Protein AF-A0A4S3JIF4-F1 (afdb_monomer)

Foldseek 3Di:
DAEDDDDDPPDPVVVVVVPPPVCLVPPPPPDQVVSVVVLQVVCVVLVLNLVPPDPDDDDDDDDPPQVWPKDKAALPPDDVVVQALKKKKWKKFQFAPRIDTFFMWIAPDSPPPPDDDPPFQAPRTHTDPDPSVRVVNSVLNVVCCVVVVNRIWMWMWGWDDDVHIIIIITTDRDPDDGDPQDSHPRQVRQQPPPVVRPVVVSVRSSNNSCNVVVVCVVVLVVVQVVLLVCQVCVVVVVVVPCVLVVLLVVLVVDQQAEEYEYEQCFQQSSQVSNVVVVRNYAYAYEHQYPNRCPHVNNVPRYDPDHHHRDRSNVVRPDDPPD

Radius of gyration: 24.4 Å; Cα contacts (8 Å, |Δi|>4): 487; chains: 1; bounding box: 54×44×73 Å

Nearest PDB structures (foldseek):
  3q1k-assembly2_D  TM=5.776E-01  e=1.767E-03  Salmonella enterica subsp. enterica serovar Typhimurium
  1p91-assembly1_A  TM=7.196E-01  e=5.578E-02  Escherichia coli
  2zdh-assembly2_C  TM=5.513E-01  e=2.697E-02  unclassified
  3dtn-assembly1_B  TM=6.040E-01  e=4.117E-01  Methanosarcina mazei
  3dtn-assembly1_A  TM=4.821E-01  e=1.021E+00  Methanosarcina mazei

Structure (mmCIF, N/CA/C/O backbone):
data_AF-A0A4S3JIF4-F1
#
_entry.id   AF-A0A4S3JIF4-F1
#
loop_
_atom_site.group_PDB
_atom_site.id
_atom_site.type_symbol
_atom_site.label_atom_id
_atom_site.label_alt_id
_atom_site.label_comp_id
_atom_site.label_asym_id
_atom_site.label_entity_id
_atom_site.label_seq_id
_atom_site.pdbx_PDB_ins_code
_atom_site.Cartn_x
_atom_site.Cartn_y
_atom_site.Cartn_z
_atom_site.occupancy
_atom_site.B_iso_or_equiv
_atom_site.auth_seq_id
_atom_site.auth_comp_id
_atom_site.auth_asym_id
_atom_site.auth_atom_id
_atom_site.pdbx_PDB_model_num
ATOM 1 N N . MET A 1 1 ? -5.105 5.785 -15.433 1.00 43.59 1 MET A N 1
ATOM 2 C CA . MET A 1 1 ? -3.646 5.603 -15.567 1.00 43.59 1 MET A CA 1
ATOM 3 C C . MET A 1 1 ? -3.400 4.160 -15.974 1.00 43.59 1 MET A C 1
ATOM 5 O O . MET A 1 1 ? -3.910 3.284 -15.290 1.00 43.59 1 MET A O 1
ATOM 9 N N . LYS A 1 2 ? -2.733 3.909 -17.106 1.00 60.94 2 LYS A N 1
ATOM 10 C CA . LYS A 1 2 ? -2.352 2.551 -17.538 1.00 60.94 2 LYS A CA 1
ATOM 11 C C . LYS A 1 2 ? -0.939 2.278 -17.005 1.00 60.94 2 LYS A C 1
ATOM 13 O O . LYS A 1 2 ? -0.054 3.090 -17.258 1.00 60.94 2 LYS A O 1
ATOM 18 N N . ILE A 1 3 ? -0.748 1.207 -16.233 1.00 49.94 3 ILE A N 1
ATOM 19 C CA . ILE A 1 3 ? 0.555 0.840 -15.655 1.00 49.94 3 ILE A CA 1
ATOM 20 C C . ILE A 1 3 ? 1.159 -0.260 -16.523 1.00 49.94 3 ILE A C 1
ATOM 22 O O . ILE A 1 3 ? 0.540 -1.309 -16.698 1.00 49.94 3 ILE A O 1
ATOM 26 N N . CYS A 1 4 ? 2.353 -0.022 -17.058 1.00 46.62 4 CYS A N 1
ATOM 27 C CA . CYS A 1 4 ? 3.151 -1.054 -17.703 1.00 46.62 4 CYS A CA 1
ATOM 28 C C . CYS A 1 4 ? 4.268 -1.464 -16.741 1.00 46.62 4 CYS A C 1
ATOM 30 O O . CYS A 1 4 ? 5.083 -0.633 -16.343 1.00 46.62 4 CYS A O 1
ATOM 32 N N . LEU A 1 5 ? 4.285 -2.739 -16.353 1.00 45.41 5 LEU A N 1
ATOM 33 C CA . LEU A 1 5 ? 5.339 -3.323 -15.533 1.00 45.41 5 LEU A CA 1
ATOM 34 C C . LEU A 1 5 ? 6.041 -4.402 -16.354 1.00 45.41 5 LEU A C 1
ATOM 36 O O . LEU A 1 5 ? 5.464 -5.456 -16.624 1.00 45.41 5 LEU A O 1
ATOM 40 N N . LEU A 1 6 ? 7.292 -4.148 -16.732 1.00 45.56 6 LEU A N 1
ATOM 41 C CA . LEU A 1 6 ? 8.146 -5.146 -17.365 1.00 45.56 6 LEU A CA 1
ATOM 42 C C . LEU A 1 6 ? 9.245 -5.546 -16.374 1.00 45.56 6 LEU A C 1
ATOM 44 O O . LEU A 1 6 ? 10.317 -4.948 -16.334 1.00 45.56 6 LEU A O 1
ATOM 48 N N . VAL A 1 7 ? 8.982 -6.554 -15.537 1.00 32.38 7 VAL A N 1
ATOM 49 C CA . VAL A 1 7 ? 10.022 -7.102 -14.654 1.00 32.38 7 VAL A CA 1
ATOM 50 C C . VAL A 1 7 ? 10.923 -8.016 -15.475 1.00 32.38 7 VAL A C 1
ATOM 52 O O . VAL A 1 7 ? 10.524 -9.108 -15.879 1.00 32.38 7 VAL A O 1
ATOM 55 N N . LEU A 1 8 ? 12.166 -7.592 -15.691 1.00 33.19 8 LEU A N 1
ATOM 56 C CA . LEU A 1 8 ? 13.210 -8.499 -16.143 1.00 33.19 8 LEU A CA 1
ATOM 57 C C . LEU A 1 8 ? 13.554 -9.449 -14.998 1.00 33.19 8 LEU A C 1
ATOM 59 O O . LEU A 1 8 ? 14.264 -9.077 -14.067 1.00 33.19 8 LEU A O 1
ATOM 63 N N . ARG A 1 9 ? 13.114 -10.708 -15.095 1.00 27.19 9 ARG A N 1
ATOM 64 C CA . ARG A 1 9 ? 13.891 -11.816 -14.526 1.00 27.19 9 ARG A CA 1
ATOM 65 C C . ARG A 1 9 ? 15.163 -11.953 -15.364 1.00 27.19 9 ARG A C 1
ATOM 67 O O . ARG A 1 9 ? 15.236 -12.780 -16.263 1.00 27.19 9 ARG A O 1
ATOM 74 N N . GLY A 1 10 ? 16.123 -11.063 -15.129 1.00 24.34 10 GLY A N 1
ATOM 75 C CA . GLY A 1 10 ? 17.518 -11.340 -15.440 1.00 24.34 10 GLY A CA 1
ATOM 76 C C . GLY A 1 10 ? 18.042 -12.267 -14.354 1.00 24.34 10 GLY A C 1
ATOM 77 O O . GLY A 1 10 ? 17.791 -12.010 -13.178 1.00 24.34 10 GLY A O 1
ATOM 78 N N . ASP A 1 11 ? 18.695 -13.352 -14.754 1.00 28.61 11 ASP A N 1
ATOM 79 C CA . ASP A 1 11 ? 19.278 -14.364 -13.879 1.00 28.61 11 ASP A CA 1
ATOM 80 C C . ASP A 1 11 ? 20.157 -13.730 -12.787 1.00 28.61 11 ASP A C 1
ATOM 82 O O . ASP A 1 11 ? 21.338 -13.447 -12.979 1.00 28.61 11 ASP A O 1
ATOM 86 N N . VAL A 1 12 ? 19.564 -13.502 -11.615 1.00 29.61 12 VAL A N 1
ATOM 87 C CA . VAL A 1 12 ? 20.274 -13.365 -10.345 1.00 29.61 12 VAL A CA 1
ATOM 88 C C . VAL A 1 12 ? 20.170 -14.733 -9.681 1.00 29.61 12 VAL A C 1
ATOM 90 O O . VAL A 1 12 ? 19.350 -14.961 -8.794 1.00 29.61 12 VAL A O 1
ATOM 93 N N . GLU A 1 13 ? 20.998 -15.670 -10.146 1.00 26.91 13 GLU A N 1
ATOM 94 C CA . GLU A 1 13 ? 21.197 -16.987 -9.518 1.00 26.91 13 GLU A CA 1
ATOM 95 C C . GLU A 1 13 ? 21.794 -16.896 -8.094 1.00 26.91 13 GLU A C 1
ATOM 97 O O . GLU A 1 13 ? 22.004 -17.913 -7.448 1.00 26.91 13 GLU A O 1
ATOM 102 N N . GLU A 1 14 ? 21.999 -15.695 -7.541 1.00 27.72 14 GLU A N 1
ATOM 103 C CA . GLU A 1 14 ? 22.392 -15.485 -6.137 1.00 27.72 14 GLU A CA 1
ATOM 104 C C . GLU A 1 14 ? 21.239 -15.047 -5.213 1.00 27.72 14 GLU A C 1
ATOM 106 O O . GLU A 1 14 ? 21.456 -14.789 -4.032 1.00 27.72 14 GLU A O 1
ATOM 111 N N . ALA A 1 15 ? 19.993 -15.014 -5.702 1.00 27.75 15 ALA A N 1
ATOM 112 C CA . ALA A 1 15 ? 18.802 -14.822 -4.861 1.00 27.75 15 ALA A CA 1
ATOM 113 C C . ALA A 1 15 ? 18.029 -16.132 -4.592 1.00 27.75 15 ALA A C 1
ATOM 115 O O . ALA A 1 15 ? 16.983 -16.119 -3.940 1.00 27.75 15 ALA A O 1
ATOM 116 N N . SER A 1 16 ? 18.534 -17.278 -5.067 1.00 28.34 16 SER A N 1
ATOM 117 C CA . SER A 1 16 ? 17.883 -18.587 -4.914 1.00 28.34 16 SER A CA 1
ATOM 118 C C . SER A 1 16 ? 18.111 -19.269 -3.561 1.00 28.34 16 SER A C 1
ATOM 120 O O . SER A 1 16 ? 17.503 -20.307 -3.313 1.00 28.34 16 SER A O 1
ATOM 122 N N . ASP A 1 17 ? 18.888 -18.680 -2.647 1.00 28.89 17 ASP A N 1
ATOM 123 C CA . ASP A 1 17 ? 18.935 -19.149 -1.250 1.00 28.89 17 ASP A CA 1
ATOM 124 C C . ASP A 1 17 ? 17.666 -18.770 -0.456 1.00 28.89 17 ASP A C 1
ATOM 126 O O . ASP A 1 17 ? 17.420 -19.280 0.637 1.00 28.89 17 ASP A O 1
ATOM 130 N N . ALA A 1 18 ? 16.778 -17.951 -1.037 1.00 33.78 18 ALA A N 1
ATOM 131 C CA . ALA A 1 18 ? 15.459 -17.640 -0.489 1.00 33.78 18 ALA A CA 1
ATOM 132 C C . ALA A 1 18 ? 14.359 -18.633 -0.928 1.00 33.78 18 ALA A C 1
ATOM 134 O O . ALA A 1 18 ? 13.181 -18.273 -0.994 1.00 33.78 18 ALA A O 1
ATOM 135 N N . GLY A 1 19 ? 14.703 -19.912 -1.137 1.00 28.30 19 GLY A N 1
ATOM 136 C CA . GLY A 1 19 ? 13.757 -21.033 -1.308 1.00 28.30 19 GLY A CA 1
ATOM 137 C C . GLY A 1 19 ? 12.777 -21.257 -0.135 1.00 28.30 19 GLY A C 1
ATOM 138 O O . GLY A 1 19 ? 12.063 -22.255 -0.101 1.00 28.30 19 GLY A O 1
ATOM 139 N N . TYR A 1 20 ? 12.721 -20.328 0.820 1.00 39.31 20 TYR A N 1
ATOM 140 C CA . TYR A 1 20 ? 11.854 -20.328 1.993 1.00 39.31 20 TYR A CA 1
ATOM 141 C C . TYR A 1 20 ? 10.451 -19.748 1.746 1.00 39.31 20 TYR A C 1
ATOM 143 O O . TYR A 1 20 ? 9.536 -20.072 2.493 1.00 39.31 20 TYR A O 1
ATOM 151 N N . TYR A 1 21 ? 10.231 -18.920 0.717 1.00 38.28 21 TYR A N 1
ATOM 152 C CA . TYR A 1 21 ? 8.921 -18.270 0.519 1.00 38.28 21 TYR A CA 1
ATOM 153 C C . TYR A 1 21 ? 7.844 -19.206 -0.046 1.00 38.28 21 TYR A C 1
ATOM 155 O O . TYR A 1 21 ? 6.674 -19.105 0.319 1.00 38.28 21 TYR A O 1
ATOM 163 N N . HIS A 1 22 ? 8.235 -20.167 -0.888 1.00 35.88 22 HIS A N 1
ATOM 164 C CA . HIS A 1 22 ? 7.300 -21.166 -1.408 1.00 35.88 22 HIS A CA 1
ATOM 165 C C . HIS A 1 22 ? 6.913 -22.228 -0.364 1.00 35.88 22 HIS A C 1
ATOM 167 O O . HIS A 1 22 ? 5.918 -22.919 -0.557 1.00 35.88 22 HIS A O 1
ATOM 173 N N . SER A 1 23 ? 7.648 -22.365 0.748 1.00 38.22 23 SER A N 1
ATOM 174 C CA . SER A 1 23 ? 7.370 -23.408 1.745 1.00 38.22 23 SER A CA 1
ATOM 175 C C . SER A 1 23 ? 6.285 -23.026 2.757 1.00 38.22 23 SER A C 1
ATOM 177 O O . SER A 1 23 ? 5.633 -23.918 3.290 1.00 38.22 23 SER A O 1
ATOM 179 N N . PHE A 1 24 ? 6.023 -21.733 2.989 1.00 38.88 24 PHE A N 1
ATOM 180 C CA . PHE A 1 24 ? 4.981 -21.302 3.933 1.00 38.88 24 PHE A CA 1
ATOM 181 C C . PHE A 1 24 ? 3.566 -21.320 3.344 1.00 38.88 24 PHE A C 1
ATOM 183 O O . PHE A 1 24 ? 2.598 -21.450 4.088 1.00 38.88 24 PHE A O 1
ATOM 190 N N . THR A 1 25 ? 3.443 -21.230 2.019 1.00 42.06 25 THR A N 1
ATOM 191 C CA . THR A 1 25 ? 2.162 -21.289 1.291 1.00 42.06 25 THR A CA 1
ATOM 192 C C . THR A 1 25 ? 1.876 -22.659 0.673 1.00 42.06 25 THR A C 1
ATOM 194 O O . THR A 1 25 ? 0.717 -22.964 0.418 1.00 42.06 25 THR A O 1
ATOM 197 N N . VAL A 1 26 ? 2.898 -23.507 0.481 1.00 37.53 26 VAL A N 1
ATOM 198 C CA . VAL A 1 26 ? 2.746 -24.914 0.040 1.00 37.53 26 VAL A CA 1
ATOM 199 C C . VAL A 1 26 ? 2.844 -25.898 1.215 1.00 37.53 26 VAL A C 1
ATOM 201 O O . VAL A 1 26 ? 2.756 -27.110 1.033 1.00 37.53 26 VAL A O 1
ATOM 204 N N . ALA A 1 27 ? 2.964 -25.409 2.452 1.00 36.94 27 ALA A N 1
ATOM 205 C CA . ALA A 1 27 ? 2.618 -26.228 3.600 1.00 36.94 27 ALA A CA 1
ATOM 206 C C . ALA A 1 27 ? 1.100 -26.454 3.577 1.00 36.94 27 ALA A C 1
ATOM 208 O O . ALA A 1 27 ? 0.327 -25.703 4.165 1.00 36.94 27 ALA A O 1
ATOM 209 N N . GLU A 1 28 ? 0.688 -27.547 2.936 1.00 41.19 28 GLU A N 1
ATOM 210 C CA . GLU A 1 28 ? -0.558 -28.277 3.186 1.00 41.19 28 GLU A CA 1
ATOM 211 C C . GLU A 1 28 ? -0.623 -28.776 4.652 1.00 41.19 28 GLU A C 1
ATOM 213 O O . GLU A 1 28 ? -1.065 -29.888 4.936 1.00 41.19 28 GLU A O 1
ATOM 218 N N . SER A 1 29 ? -0.132 -28.005 5.627 1.00 43.22 29 SER A N 1
ATOM 219 C CA . SER A 1 29 ? -0.374 -28.295 7.029 1.00 43.22 29 SER A CA 1
ATOM 220 C C . SER A 1 29 ? -1.791 -27.834 7.328 1.00 43.22 29 SER A C 1
ATOM 222 O O . SER A 1 29 ? -2.045 -26.634 7.414 1.00 43.22 29 SER A O 1
ATOM 224 N N . GLY A 1 30 ? -2.708 -28.782 7.503 1.00 51.38 30 GLY A N 1
ATOM 225 C CA . GLY A 1 30 ? -4.074 -28.534 7.977 1.00 51.38 30 GLY A CA 1
ATOM 226 C C . GLY A 1 30 ? -4.160 -28.031 9.428 1.00 51.38 30 GLY A C 1
ATOM 227 O O . GLY A 1 30 ? -5.119 -28.361 10.113 1.00 51.38 30 GLY A O 1
ATOM 228 N N . ASP A 1 31 ? -3.151 -27.299 9.912 1.00 66.50 31 ASP A N 1
ATOM 229 C CA . ASP A 1 31 ? -3.085 -26.703 11.246 1.00 66.50 31 ASP A CA 1
ATOM 230 C C . ASP A 1 31 ? -2.763 -25.202 11.143 1.00 66.50 31 ASP A C 1
ATOM 232 O O . ASP A 1 31 ? -1.612 -24.789 10.961 1.00 66.50 31 ASP A O 1
ATOM 236 N N . ASP A 1 32 ? -3.806 -24.383 11.277 1.00 63.72 32 ASP A N 1
ATOM 237 C CA . ASP A 1 32 ? -3.746 -22.920 11.221 1.00 63.72 32 ASP A CA 1
ATOM 238 C C . ASP A 1 32 ? -2.791 -22.318 12.257 1.00 63.72 32 ASP A C 1
ATOM 240 O O . ASP A 1 32 ? -2.153 -21.293 12.001 1.00 63.72 32 ASP A O 1
ATOM 244 N N . VAL A 1 33 ? -2.633 -22.973 13.411 1.00 65.94 33 VAL A N 1
ATOM 245 C CA . VAL A 1 33 ? -1.757 -22.504 14.492 1.00 65.94 33 VAL A CA 1
ATOM 246 C C . VAL A 1 33 ? -0.301 -22.491 14.034 1.00 65.94 33 VAL A C 1
ATOM 248 O O . VAL A 1 33 ? 0.416 -21.508 14.242 1.00 65.94 33 VAL A O 1
ATOM 251 N N . SER A 1 34 ? 0.133 -23.560 13.364 1.00 67.00 34 SER A N 1
ATOM 252 C CA . SER A 1 34 ? 1.494 -23.689 12.844 1.00 67.00 34 SER A CA 1
ATOM 253 C C . SER A 1 34 ? 1.801 -22.638 11.772 1.00 67.00 34 SER A C 1
ATOM 255 O O . SER A 1 34 ? 2.894 -22.063 11.762 1.00 67.00 34 SER A O 1
ATOM 257 N N . ARG A 1 35 ? 0.825 -22.324 10.912 1.00 70.44 35 ARG A N 1
ATOM 258 C CA . ARG A 1 35 ? 0.973 -21.320 9.852 1.00 70.44 35 ARG A CA 1
ATOM 259 C C . ARG A 1 35 ? 1.045 -19.894 10.396 1.00 70.44 35 ARG A C 1
ATOM 261 O O . ARG A 1 35 ? 1.956 -19.150 10.035 1.00 70.44 35 ARG A O 1
ATOM 268 N N . VAL A 1 36 ? 0.140 -19.522 11.302 1.00 71.06 36 VAL A N 1
ATOM 26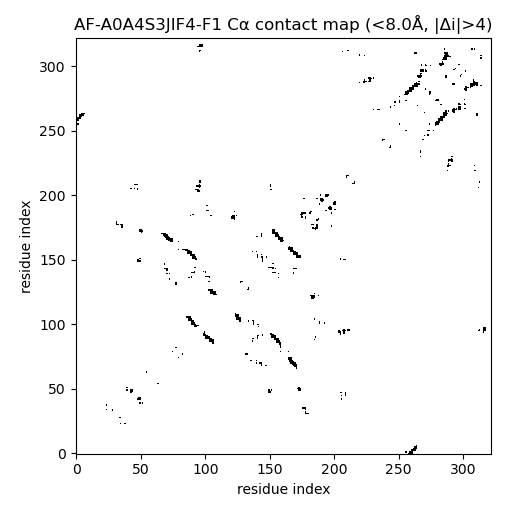9 C CA . VAL A 1 36 ? 0.151 -18.198 11.948 1.00 71.06 36 VAL A CA 1
ATOM 270 C C . VAL A 1 36 ? 1.442 -17.995 12.744 1.00 71.06 36 VAL A C 1
ATOM 272 O O . VAL A 1 36 ? 2.047 -16.923 12.673 1.00 71.06 36 VAL A O 1
ATOM 275 N N . ALA A 1 37 ? 1.928 -19.025 13.445 1.00 71.62 37 ALA A N 1
ATOM 276 C CA . ALA A 1 37 ? 3.198 -18.963 14.167 1.00 71.62 37 ALA A CA 1
ATOM 277 C C . ALA A 1 37 ? 4.398 -18.752 13.227 1.00 71.62 37 ALA A C 1
ATOM 279 O O . ALA A 1 37 ? 5.314 -17.993 13.545 1.00 71.62 37 ALA A O 1
ATOM 280 N N . ALA A 1 38 ? 4.400 -19.399 12.063 1.00 74.88 38 ALA A N 1
ATOM 281 C CA . ALA A 1 38 ? 5.430 -19.222 11.046 1.00 74.88 38 ALA A CA 1
ATOM 282 C C . ALA A 1 38 ? 5.460 -17.796 10.470 1.00 74.88 38 ALA A C 1
ATOM 284 O O . ALA A 1 38 ? 6.516 -17.161 10.463 1.00 74.88 38 ALA A O 1
ATOM 285 N N . ILE A 1 39 ? 4.300 -17.282 10.049 1.00 74.88 39 ILE A N 1
ATOM 286 C CA . ILE A 1 39 ? 4.142 -15.907 9.548 1.00 74.88 39 ILE A CA 1
ATOM 287 C C . ILE A 1 39 ? 4.567 -14.899 10.621 1.00 74.88 39 ILE A C 1
ATOM 289 O O . ILE A 1 39 ? 5.316 -13.966 10.332 1.00 74.88 39 ILE A O 1
ATOM 293 N N . THR A 1 40 ? 4.157 -15.132 11.873 1.00 74.31 40 THR A N 1
ATOM 294 C CA . THR A 1 40 ? 4.556 -14.309 13.022 1.00 74.31 40 THR A CA 1
ATOM 295 C C . THR A 1 40 ? 6.071 -14.223 13.144 1.00 74.31 40 THR A C 1
ATOM 297 O O . THR A 1 40 ? 6.620 -13.125 13.115 1.00 74.31 40 THR A O 1
ATOM 300 N N . ARG A 1 41 ? 6.759 -15.368 13.223 1.00 76.56 41 ARG A N 1
ATOM 301 C CA . ARG A 1 41 ? 8.222 -15.405 13.376 1.00 76.56 41 ARG A CA 1
ATOM 302 C C . ARG A 1 41 ? 8.945 -14.705 12.232 1.00 76.56 41 ARG A C 1
ATOM 304 O O . ARG A 1 41 ? 9.973 -14.073 12.456 1.00 76.56 41 ARG A O 1
ATOM 311 N N . TYR A 1 42 ? 8.431 -14.831 11.009 1.00 81.31 42 TYR A N 1
ATOM 312 C CA . TYR A 1 42 ? 9.015 -14.157 9.855 1.00 81.31 42 TYR A CA 1
ATOM 313 C C . TYR A 1 42 ? 8.924 -12.633 9.985 1.00 81.31 42 TYR A C 1
ATOM 315 O O . TYR A 1 42 ? 9.917 -11.938 9.779 1.00 81.31 42 TYR A O 1
ATOM 323 N N . LEU A 1 43 ? 7.754 -12.115 10.360 1.00 78.31 43 LEU A N 1
ATOM 324 C CA . LEU A 1 43 ? 7.550 -10.679 10.536 1.00 78.31 43 LEU A CA 1
ATOM 325 C C . LEU A 1 43 ? 8.370 -10.140 11.716 1.00 78.31 43 LEU A C 1
ATOM 327 O O . LEU A 1 43 ? 9.043 -9.120 11.568 1.00 78.31 43 LEU A O 1
ATOM 331 N N . GLU A 1 44 ? 8.436 -10.871 12.832 1.00 78.19 44 GLU A N 1
ATOM 332 C CA . GLU A 1 44 ? 9.299 -10.523 13.968 1.00 78.19 44 GLU A CA 1
ATOM 333 C C . GLU A 1 44 ? 10.778 -10.433 13.563 1.00 78.19 44 GLU A C 1
ATOM 335 O O . GLU A 1 44 ? 11.462 -9.485 13.943 1.00 78.19 44 GLU A O 1
ATOM 340 N N . ALA A 1 45 ? 11.265 -11.358 12.728 1.00 78.56 45 ALA A N 1
ATOM 341 C CA . ALA A 1 45 ? 12.630 -11.321 12.196 1.00 78.56 45 ALA A CA 1
ATOM 342 C C . ALA A 1 45 ? 12.900 -10.124 11.261 1.00 78.56 45 ALA A C 1
ATOM 344 O O . ALA A 1 45 ? 14.056 -9.826 10.962 1.00 78.56 45 ALA A O 1
ATOM 345 N N . LYS A 1 46 ? 11.853 -9.437 10.792 1.00 74.06 46 LYS A N 1
ATOM 346 C CA . LYS A 1 46 ? 11.927 -8.189 10.016 1.00 74.06 46 LYS A CA 1
ATOM 347 C C . LYS A 1 46 ? 11.709 -6.944 10.880 1.00 74.06 46 LYS A C 1
ATOM 349 O O . LYS A 1 46 ? 11.454 -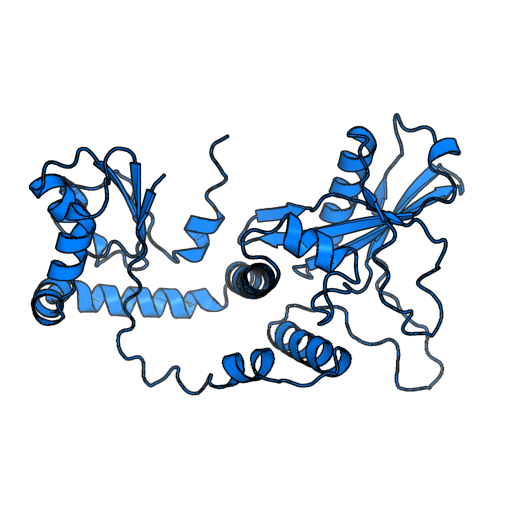5.868 10.345 1.00 74.06 46 LYS A O 1
ATOM 354 N N . ASP A 1 47 ? 11.758 -7.076 12.206 1.00 73.38 47 ASP A N 1
ATOM 355 C CA . ASP A 1 47 ? 11.384 -6.030 13.164 1.00 73.38 47 ASP A CA 1
ATOM 356 C C . ASP A 1 47 ? 9.944 -5.510 12.961 1.00 73.38 47 ASP A C 1
ATOM 358 O O . ASP A 1 47 ? 9.590 -4.415 13.417 1.00 73.38 47 ASP A O 1
ATOM 362 N N . ILE A 1 48 ? 9.100 -6.278 12.267 1.00 72.56 48 ILE A N 1
ATOM 363 C CA . ILE A 1 48 ? 7.652 -6.085 12.218 1.00 72.56 48 ILE A CA 1
ATOM 364 C C . ILE A 1 48 ? 7.121 -6.916 13.361 1.00 72.56 48 ILE A C 1
ATOM 366 O O . ILE A 1 48 ? 6.793 -8.092 13.219 1.00 72.56 48 ILE A O 1
ATOM 370 N N . ILE A 1 49 ? 7.114 -6.306 14.537 1.00 64.19 49 ILE A N 1
ATOM 371 C CA . ILE A 1 49 ? 6.647 -6.980 15.735 1.00 64.19 49 ILE A CA 1
ATOM 372 C C . ILE A 1 49 ? 5.130 -7.119 15.601 1.00 64.19 49 ILE A C 1
ATOM 374 O O . ILE A 1 49 ? 4.375 -6.263 16.061 1.00 64.19 49 ILE A O 1
ATOM 378 N N . LEU A 1 50 ? 4.691 -8.203 14.957 1.00 59.09 50 LEU A N 1
ATOM 379 C CA . LEU A 1 50 ? 3.401 -8.808 15.230 1.00 59.09 50 LEU A CA 1
ATOM 380 C C . LEU A 1 50 ? 3.430 -9.133 16.713 1.00 59.09 50 LEU A C 1
ATOM 382 O O . LEU A 1 50 ? 4.260 -9.915 17.163 1.00 59.09 50 LEU A O 1
ATOM 386 N N . LEU A 1 51 ? 2.570 -8.508 17.504 1.00 49.44 51 LEU A N 1
ATOM 387 C CA . LEU A 1 51 ? 2.468 -8.826 18.923 1.00 49.44 51 LEU A CA 1
ATOM 388 C C . LEU A 1 51 ? 1.794 -10.196 19.100 1.00 49.44 51 LEU A C 1
ATOM 390 O O . LEU A 1 51 ? 0.659 -10.274 19.551 1.00 49.44 51 LEU A O 1
ATOM 394 N N . ASN A 1 52 ? 2.509 -11.264 18.746 1.00 38.78 52 ASN A N 1
ATOM 395 C CA . ASN A 1 52 ? 2.255 -12.659 19.096 1.00 38.78 52 ASN A CA 1
ATOM 396 C C . ASN A 1 52 ? 3.425 -13.203 19.944 1.00 38.78 52 ASN A C 1
ATOM 398 O O . ASN A 1 52 ? 3.731 -14.394 19.930 1.00 38.78 52 ASN A O 1
ATOM 402 N N . SER A 1 53 ? 4.027 -12.344 20.777 1.00 36.78 53 SER A N 1
ATOM 403 C CA . SER A 1 53 ? 4.483 -12.822 22.079 1.00 36.78 53 SER A CA 1
ATOM 404 C C . SER A 1 53 ? 3.238 -13.333 22.781 1.00 36.78 53 SER A C 1
ATOM 406 O O . SER A 1 53 ? 2.403 -12.564 23.263 1.00 36.78 53 SER A O 1
ATOM 408 N N . SER A 1 54 ? 3.073 -14.642 22.787 1.00 34.81 54 SER A N 1
ATOM 409 C CA . SER A 1 54 ? 2.156 -15.257 23.703 1.00 34.81 54 SER A CA 1
ATOM 410 C C . SER A 1 54 ? 2.580 -14.845 25.123 1.00 34.81 54 SER A C 1
ATOM 412 O O . SER A 1 54 ? 3.552 -15.341 25.696 1.00 34.81 54 SER A O 1
ATOM 414 N N . CYS A 1 55 ? 1.748 -14.022 25.773 1.00 32.22 55 CYS A N 1
ATOM 415 C CA . CYS A 1 55 ? 1.209 -14.506 27.041 1.00 32.22 55 CYS A CA 1
ATOM 416 C C . CYS A 1 55 ? 0.944 -16.008 26.831 1.00 32.22 55 CYS A C 1
ATOM 418 O O . CYS A 1 55 ? 0.191 -16.333 25.922 1.00 32.22 55 CYS A O 1
ATOM 420 N N . PHE A 1 56 ? 1.620 -16.878 27.594 1.00 30.80 56 PHE A N 1
ATOM 421 C CA . PHE A 1 56 ? 1.762 -18.346 27.447 1.00 30.80 56 PHE A CA 1
ATOM 422 C C . PHE A 1 56 ? 3.016 -18.773 26.650 1.00 30.80 56 PHE A C 1
ATOM 424 O O . PHE A 1 56 ? 3.007 -18.829 25.436 1.00 30.80 56 PHE A O 1
ATOM 431 N N . THR A 1 57 ? 4.150 -19.154 27.237 1.00 29.98 57 THR A N 1
ATOM 432 C CA . THR A 1 57 ? 4.338 -19.963 28.444 1.00 29.98 57 THR A CA 1
ATOM 433 C C . THR A 1 57 ? 5.752 -19.771 29.001 1.00 29.98 57 THR A C 1
ATOM 435 O O . THR A 1 57 ? 6.718 -20.209 28.390 1.00 29.98 57 THR A O 1
ATOM 438 N N . HIS A 1 58 ? 5.869 -19.215 30.204 1.00 26.05 58 HIS A N 1
ATOM 439 C CA . HIS A 1 58 ? 6.553 -19.891 31.307 1.00 26.05 58 HIS A CA 1
ATOM 440 C C . HIS A 1 58 ? 6.047 -19.295 32.620 1.00 26.05 58 HIS A C 1
ATOM 442 O O . HIS A 1 58 ? 6.175 -18.108 32.900 1.00 26.05 58 HIS A O 1
ATOM 448 N N . THR A 1 59 ? 5.399 -20.149 33.402 1.00 35.47 59 THR A N 1
ATOM 449 C CA . THR A 1 59 ? 5.024 -19.904 34.790 1.00 35.47 59 THR A CA 1
ATOM 450 C C . THR A 1 59 ? 6.247 -19.514 35.608 1.00 35.47 59 THR A C 1
ATOM 452 O O . THR A 1 59 ? 7.094 -20.366 35.851 1.00 35.47 59 THR A O 1
ATOM 455 N N . THR A 1 60 ? 6.273 -18.275 36.081 1.00 30.30 60 THR A N 1
ATOM 456 C CA . THR A 1 60 ? 6.611 -17.906 37.462 1.00 30.30 60 THR A CA 1
ATOM 457 C C . THR A 1 60 ? 6.137 -16.475 37.661 1.00 30.30 60 THR A C 1
ATOM 459 O O . THR A 1 60 ? 6.604 -15.588 36.957 1.00 30.30 60 THR A O 1
ATOM 462 N N . ASP A 1 61 ? 5.177 -16.292 38.567 1.00 32.88 61 ASP A N 1
ATOM 463 C CA . ASP A 1 61 ? 4.779 -15.043 39.227 1.00 32.88 61 ASP A CA 1
ATOM 464 C C . ASP A 1 61 ? 5.525 -13.768 38.787 1.00 32.88 61 ASP A C 1
ATOM 466 O O . ASP A 1 61 ? 6.456 -13.307 39.443 1.00 32.88 61 ASP A O 1
ATOM 470 N N . ALA A 1 62 ? 5.090 -13.160 37.686 1.00 29.59 62 ALA A N 1
ATOM 471 C CA . ALA A 1 62 ? 5.449 -11.795 37.328 1.00 29.59 62 ALA A CA 1
ATOM 472 C C . ALA A 1 62 ? 4.350 -11.224 36.428 1.00 29.59 62 ALA A C 1
ATOM 474 O O . ALA A 1 62 ? 3.884 -11.880 35.501 1.00 29.59 62 ALA A O 1
ATOM 475 N N . ARG A 1 63 ? 3.888 -10.023 36.775 1.00 32.94 63 ARG A N 1
ATOM 476 C CA . ARG A 1 63 ? 2.787 -9.284 36.147 1.00 32.94 63 ARG A CA 1
ATOM 477 C C . ARG A 1 63 ? 2.849 -9.330 34.615 1.00 32.94 63 ARG A C 1
ATOM 479 O O . ARG A 1 63 ? 3.843 -8.914 34.032 1.00 32.94 63 ARG A O 1
ATOM 486 N N . GLU A 1 64 ? 1.749 -9.757 33.992 1.00 34.31 64 GLU A N 1
ATOM 487 C CA . GLU A 1 64 ? 1.458 -9.530 32.574 1.00 34.31 64 GLU A CA 1
ATOM 488 C C . GLU A 1 64 ? 1.442 -8.019 32.298 1.00 34.31 64 GLU A C 1
ATOM 490 O O . GLU A 1 64 ? 0.437 -7.339 32.510 1.00 34.31 64 GLU A O 1
ATOM 495 N N . GLU A 1 65 ? 2.554 -7.462 31.828 1.00 36.22 65 GLU A N 1
ATOM 496 C CA . GLU A 1 65 ? 2.554 -6.138 31.211 1.00 36.22 65 GLU A CA 1
ATOM 497 C C . GLU A 1 65 ? 2.035 -6.269 29.775 1.00 36.22 65 GLU A C 1
ATOM 499 O O . GLU A 1 65 ? 2.784 -6.237 28.802 1.00 36.22 65 GLU A O 1
ATOM 504 N N . SER A 1 66 ? 0.711 -6.410 29.639 1.00 43.97 66 SER A N 1
ATOM 505 C CA . SER A 1 66 ? 0.013 -6.019 28.412 1.00 43.97 66 SER A CA 1
ATOM 506 C C . SER A 1 66 ? 0.468 -4.596 28.091 1.00 43.97 66 SER A C 1
ATOM 508 O O . SER A 1 66 ? 0.140 -3.677 28.852 1.00 43.97 66 SER A O 1
ATOM 510 N N . ARG A 1 67 ? 1.241 -4.405 27.008 1.00 49.81 67 ARG A N 1
ATOM 511 C CA . ARG A 1 67 ? 1.606 -3.083 26.465 1.00 49.81 67 ARG A CA 1
ATOM 512 C C . ARG A 1 67 ? 0.332 -2.392 25.986 1.00 49.81 67 ARG A C 1
ATOM 514 O O . ARG A 1 67 ? 0.007 -2.340 24.807 1.00 49.81 67 ARG A O 1
ATOM 521 N N . THR A 1 68 ? -0.431 -1.911 26.953 1.00 53.62 68 THR A N 1
ATOM 522 C CA . THR A 1 68 ? -1.723 -1.278 26.765 1.00 53.62 68 THR A CA 1
ATOM 523 C C . THR A 1 68 ? -1.425 0.161 26.395 1.00 53.62 68 THR A C 1
ATOM 525 O O . THR A 1 68 ? -1.260 1.013 27.266 1.00 53.62 68 THR A O 1
ATOM 528 N N . VAL A 1 69 ? -1.294 0.428 25.100 1.00 59.91 69 VAL A N 1
ATOM 529 C CA . VAL A 1 69 ? -1.315 1.803 24.604 1.00 59.91 69 VAL A CA 1
ATOM 530 C C . VAL A 1 69 ? -2.747 2.287 24.774 1.00 59.91 69 VAL A C 1
ATOM 532 O O . VAL A 1 69 ? -3.642 1.758 24.124 1.00 59.91 69 VAL A O 1
ATOM 535 N N . ARG A 1 70 ? -2.961 3.225 25.701 1.00 65.56 70 ARG A N 1
ATOM 536 C CA . ARG A 1 70 ? -4.267 3.836 25.962 1.00 65.56 70 ARG A CA 1
ATOM 537 C C . ARG A 1 70 ? -4.312 5.203 25.307 1.00 65.56 70 ARG A C 1
ATOM 539 O O . ARG A 1 70 ? -3.558 6.092 25.697 1.00 65.56 70 ARG A O 1
ATOM 546 N N . ILE A 1 71 ? -5.215 5.368 24.351 1.00 69.75 71 ILE A N 1
ATOM 547 C CA . ILE A 1 71 ? -5.564 6.674 23.790 1.00 69.75 71 ILE A CA 1
ATOM 548 C C . ILE A 1 71 ? -6.962 7.034 24.281 1.00 69.75 71 ILE A C 1
ATOM 550 O O . ILE A 1 71 ? -7.873 6.208 24.216 1.00 69.75 71 ILE A O 1
ATOM 554 N N . LEU A 1 72 ? -7.095 8.250 24.816 1.00 74.38 72 LEU A N 1
ATOM 555 C CA . LEU A 1 72 ? -8.325 8.776 25.399 1.00 74.38 72 LEU A CA 1
ATOM 556 C C . LEU A 1 72 ? -8.930 9.809 24.449 1.00 74.38 72 LEU A C 1
ATOM 558 O O . LEU A 1 72 ? -8.301 10.829 24.161 1.00 74.38 72 LEU A O 1
ATOM 562 N N . THR A 1 73 ? -10.166 9.584 24.009 1.00 77.38 73 THR A N 1
ATOM 563 C CA . THR A 1 73 ? -10.887 10.529 23.141 1.00 77.38 73 THR A CA 1
ATOM 564 C C . THR A 1 73 ? -12.246 10.881 23.737 1.00 77.38 73 THR A C 1
ATOM 566 O O . THR A 1 73 ? -13.008 10.000 24.137 1.00 77.38 73 THR A O 1
ATOM 569 N N . LYS A 1 74 ? -12.570 12.180 23.801 1.00 77.94 74 LYS A N 1
ATOM 570 C CA . LYS A 1 74 ? -13.880 12.659 24.271 1.00 77.94 74 LYS A CA 1
ATOM 571 C C . LYS A 1 74 ? -14.958 12.361 23.229 1.00 77.94 74 LYS A C 1
ATOM 573 O O . LYS A 1 74 ? -14.771 12.635 22.048 1.00 77.94 74 LYS A O 1
ATOM 578 N N . THR A 1 75 ? -16.114 11.867 23.665 1.00 69.00 75 THR A N 1
ATOM 579 C CA . THR A 1 75 ? -17.232 11.463 22.791 1.00 69.00 75 THR A CA 1
ATOM 580 C C . THR A 1 75 ? -18.123 12.634 22.364 1.00 69.00 75 THR A C 1
ATOM 582 O O . THR A 1 75 ? -19.348 12.523 22.371 1.00 69.00 75 THR A O 1
ATOM 585 N N . HIS A 1 76 ? -17.537 13.791 22.043 1.00 72.38 76 HIS A N 1
ATOM 586 C CA . HIS A 1 76 ? -18.305 14.983 21.672 1.00 72.38 76 HIS A CA 1
ATOM 587 C C . HIS A 1 76 ? -19.263 14.677 20.508 1.00 72.38 76 HIS A C 1
ATOM 589 O O . HIS A 1 76 ? -18.824 14.312 19.423 1.00 72.38 76 HIS A O 1
ATOM 595 N N . GLY A 1 77 ? -20.571 14.832 20.736 1.00 70.25 77 GLY A N 1
ATOM 596 C CA . GLY A 1 77 ? -21.603 14.615 19.715 1.00 70.25 77 GLY A CA 1
ATOM 597 C C . GLY A 1 77 ? -22.139 13.184 19.593 1.00 70.25 77 GLY A C 1
ATOM 598 O O . GLY A 1 77 ? -23.042 12.975 18.791 1.00 70.25 77 GLY A O 1
ATOM 599 N N . LEU A 1 78 ? -21.650 12.226 20.389 1.00 79.56 78 LEU A N 1
ATOM 600 C CA . LEU A 1 78 ? -22.223 10.877 20.480 1.00 79.56 78 LEU A CA 1
ATOM 601 C C . LEU A 1 78 ? -23.017 10.708 21.781 1.00 79.56 78 LEU A C 1
ATOM 603 O O . LEU A 1 78 ? -22.606 11.224 22.820 1.00 79.56 78 LEU A O 1
ATOM 607 N N . ASP A 1 79 ? -24.121 9.958 21.735 1.00 82.62 79 ASP A N 1
ATOM 608 C CA . ASP A 1 79 ? -24.921 9.618 22.918 1.00 82.62 79 ASP A CA 1
ATOM 609 C C . ASP A 1 79 ? -24.231 8.507 23.741 1.00 82.62 79 ASP A C 1
ATOM 611 O O . ASP A 1 79 ? -24.168 7.359 23.285 1.00 82.62 79 ASP A O 1
ATOM 615 N N . PRO A 1 80 ? -23.721 8.799 24.955 1.00 81.06 80 PRO A N 1
ATOM 616 C CA . PRO A 1 80 ? -23.023 7.811 25.772 1.00 81.06 80 PRO A CA 1
ATOM 617 C C . PRO A 1 80 ? -23.880 6.601 26.151 1.00 81.06 80 PRO A C 1
ATOM 619 O O . PRO A 1 80 ? -23.341 5.503 26.297 1.00 81.06 80 PRO A O 1
ATOM 622 N N . GLU A 1 81 ? -25.200 6.764 26.290 1.00 82.50 81 GLU A N 1
ATOM 623 C CA . GLU A 1 81 ? -26.091 5.660 26.665 1.00 82.50 81 GLU A CA 1
ATOM 624 C C . GLU A 1 81 ? -26.223 4.639 25.528 1.00 82.50 81 GLU A C 1
ATOM 626 O O . GLU A 1 81 ? -26.265 3.435 25.779 1.00 82.50 81 GLU A O 1
ATOM 631 N N . LEU A 1 82 ? -26.174 5.089 24.269 1.00 82.31 82 LEU A N 1
ATOM 632 C CA . LEU A 1 82 ? -26.175 4.207 23.095 1.00 82.31 82 LEU A CA 1
ATOM 633 C C . LEU A 1 82 ? -24.840 3.486 22.874 1.00 82.31 82 LEU A C 1
ATOM 635 O O . LEU A 1 82 ? -24.792 2.495 22.139 1.00 82.31 82 LEU A O 1
ATOM 639 N N . LEU A 1 83 ? -23.760 3.980 23.476 1.00 83.88 83 LEU A N 1
ATOM 640 C CA . LEU A 1 83 ? -22.405 3.438 23.355 1.00 83.88 83 LEU A CA 1
ATOM 641 C C . LEU A 1 83 ? -22.030 2.503 24.512 1.00 83.88 83 LEU A C 1
ATOM 643 O O . LEU A 1 83 ? -21.085 1.719 24.408 1.00 83.88 83 LEU A O 1
ATOM 647 N N . LYS A 1 84 ? -22.753 2.584 25.629 1.00 84.62 84 LYS A N 1
ATOM 648 C CA . LYS A 1 84 ? -22.442 1.858 26.857 1.00 84.62 84 LYS A CA 1
ATOM 649 C C . LYS A 1 84 ? -22.488 0.344 26.649 1.00 84.62 84 LYS A C 1
ATOM 651 O O . LYS A 1 84 ? -23.439 -0.201 26.098 1.00 84.62 84 LYS A O 1
ATOM 656 N N . GLY A 1 85 ? -21.446 -0.342 27.119 1.00 83.50 85 GLY A N 1
ATOM 657 C CA . GLY A 1 85 ? -21.333 -1.803 27.036 1.00 83.50 85 GLY A CA 1
ATOM 658 C C . GLY A 1 85 ? -20.982 -2.347 25.649 1.00 83.50 85 GLY A C 1
ATOM 659 O O . GLY A 1 85 ? -20.843 -3.558 25.506 1.00 83.50 85 GLY A O 1
ATOM 660 N N . LYS A 1 86 ? -20.808 -1.483 24.642 1.00 89.06 86 LYS A N 1
ATOM 661 C CA . LYS A 1 86 ? -20.352 -1.884 23.311 1.00 89.06 86 LYS A CA 1
ATOM 662 C C . LYS A 1 86 ? -18.827 -1.890 23.235 1.00 89.06 86 LYS A C 1
ATOM 664 O O . LYS A 1 86 ? -18.145 -1.112 23.908 1.00 89.06 86 LYS A O 1
ATOM 669 N N . GLN A 1 87 ? -18.314 -2.778 22.392 1.00 90.31 87 GLN A N 1
ATOM 670 C CA . GLN A 1 87 ? -16.909 -2.852 22.018 1.00 90.31 87 GLN A CA 1
ATOM 671 C C . GLN A 1 87 ? -16.805 -2.808 20.501 1.00 90.31 87 GLN A C 1
ATOM 673 O O . GLN A 1 87 ? -17.633 -3.390 19.795 1.00 90.31 87 GLN A O 1
ATOM 678 N N . TRP A 1 88 ? -15.786 -2.112 20.021 1.00 93.38 88 TRP A N 1
ATOM 679 C CA . TRP A 1 88 ? -15.483 -1.994 18.606 1.00 93.38 88 TRP A CA 1
ATOM 680 C C . TRP A 1 88 ? -14.075 -2.476 18.334 1.00 93.38 88 TRP A C 1
ATOM 682 O O . TRP A 1 88 ? -13.213 -2.375 19.200 1.00 93.38 88 TRP A O 1
ATOM 692 N N . VAL A 1 89 ? -13.846 -2.950 17.122 1.00 92.88 89 VAL A N 1
ATOM 693 C CA . VAL A 1 89 ? -12.537 -3.324 16.609 1.00 92.88 89 VAL A CA 1
ATOM 694 C C . VAL A 1 89 ? -12.250 -2.513 15.350 1.00 92.88 89 VAL A C 1
ATOM 696 O O . VAL A 1 89 ? -13.148 -2.236 14.553 1.00 92.88 89 VAL A O 1
ATOM 699 N N . CYS A 1 90 ? -11.003 -2.083 15.201 1.00 94.69 90 CYS A N 1
ATOM 700 C CA . CYS A 1 90 ? -10.521 -1.402 14.012 1.00 94.69 90 CYS A CA 1
ATOM 701 C C . CYS A 1 90 ? -9.083 -1.830 13.722 1.00 94.69 90 CYS A C 1
ATOM 703 O O . CYS A 1 90 ? -8.259 -1.950 14.634 1.00 94.69 90 CYS A O 1
ATOM 705 N N . LEU A 1 91 ? -8.803 -2.074 12.446 1.00 93.44 91 LEU A N 1
ATOM 706 C CA . LEU A 1 91 ? -7.483 -2.421 11.944 1.00 93.44 91 LEU A CA 1
ATOM 707 C C . LEU A 1 91 ? -6.815 -1.172 11.353 1.00 93.44 91 LEU A C 1
ATOM 709 O O . LEU A 1 91 ? -7.468 -0.379 10.670 1.00 93.44 91 LEU A O 1
ATOM 713 N N . ALA A 1 92 ? -5.516 -0.999 11.585 1.00 92.81 92 ALA A N 1
ATOM 714 C CA . ALA A 1 92 ? -4.718 0.033 10.927 1.00 92.81 92 ALA A CA 1
ATOM 715 C C . ALA A 1 92 ? -3.322 -0.492 10.584 1.00 92.81 92 ALA A C 1
ATOM 717 O O . ALA A 1 92 ? -2.756 -1.293 11.328 1.00 92.81 92 ALA A O 1
ATOM 718 N N . MET A 1 93 ? -2.754 -0.025 9.476 1.00 91.88 93 MET A N 1
ATOM 719 C CA . MET A 1 93 ? -1.416 -0.410 9.026 1.00 91.88 93 MET A CA 1
ATOM 720 C C . MET A 1 93 ? -0.658 0.765 8.413 1.00 91.88 93 MET A C 1
ATOM 722 O O . MET A 1 93 ? -1.249 1.725 7.916 1.00 91.88 93 MET A O 1
ATOM 726 N N . GLU A 1 94 ? 0.662 0.664 8.415 1.00 88.38 94 GLU A N 1
ATOM 727 C CA . GLU A 1 94 ? 1.533 1.421 7.527 1.00 88.38 94 GLU A CA 1
ATOM 728 C C . GLU A 1 94 ? 1.442 0.839 6.109 1.00 88.38 94 GLU A C 1
ATOM 730 O O . GLU A 1 94 ? 1.425 -0.377 5.933 1.00 88.38 94 GLU A O 1
ATOM 735 N N . MET A 1 95 ? 1.372 1.716 5.108 1.00 87.25 95 MET A N 1
ATOM 736 C CA . MET A 1 95 ? 1.320 1.368 3.687 1.00 87.25 95 MET A CA 1
ATOM 737 C C . MET A 1 95 ? 2.325 2.251 2.944 1.00 87.25 95 MET A C 1
ATOM 739 O O . MET A 1 95 ? 2.073 3.428 2.687 1.00 87.25 95 MET A O 1
ATOM 743 N N . GLY A 1 96 ? 3.517 1.718 2.695 1.00 82.94 96 GLY A N 1
ATOM 744 C CA . GLY A 1 96 ? 4.665 2.506 2.266 1.00 82.94 96 GLY A CA 1
ATOM 745 C C . GLY A 1 96 ? 4.968 3.613 3.275 1.00 82.94 96 GLY A C 1
ATOM 746 O O . GLY A 1 96 ? 5.208 3.337 4.451 1.00 82.94 96 GLY A O 1
ATOM 747 N N . LEU A 1 97 ? 4.910 4.874 2.838 1.00 81.00 97 LEU A N 1
ATOM 748 C CA . LEU A 1 97 ? 5.068 6.060 3.697 1.00 81.00 97 LEU A CA 1
ATOM 749 C C . LEU A 1 97 ? 3.737 6.608 4.246 1.00 81.00 97 LEU A C 1
ATOM 751 O O . LEU A 1 97 ? 3.745 7.435 5.162 1.00 81.00 97 LEU A O 1
ATOM 755 N N . GLU A 1 98 ? 2.603 6.094 3.775 1.00 87.38 98 GLU A N 1
ATOM 756 C CA . GLU A 1 98 ? 1.266 6.453 4.248 1.00 87.38 98 GLU A CA 1
ATOM 757 C C . GLU A 1 98 ? 0.738 5.450 5.294 1.00 87.38 98 GLU A C 1
ATOM 759 O O . GLU A 1 98 ? 1.441 4.538 5.742 1.00 87.38 98 GLU A O 1
ATOM 764 N N . THR A 1 99 ? -0.508 5.644 5.731 1.00 90.06 99 THR A N 1
ATOM 765 C CA . THR A 1 99 ? -1.215 4.737 6.643 1.00 90.06 99 THR A CA 1
ATOM 766 C C . THR A 1 99 ? -2.604 4.434 6.108 1.00 90.06 99 THR A C 1
ATOM 768 O O . THR A 1 99 ? -3.310 5.352 5.692 1.00 90.06 99 THR A O 1
ATOM 771 N N . MET A 1 100 ? -3.031 3.182 6.221 1.00 92.56 100 MET A N 1
ATOM 772 C CA . MET A 1 100 ? -4.385 2.744 5.901 1.00 92.56 100 MET A CA 1
ATOM 773 C C . MET A 1 100 ? -5.142 2.384 7.183 1.00 92.56 100 MET A C 1
ATOM 775 O O . MET A 1 100 ? -4.586 1.774 8.097 1.00 92.56 100 MET A O 1
ATOM 779 N N . VAL A 1 101 ? -6.422 2.765 7.245 1.00 95.31 101 VAL A N 1
ATOM 780 C CA . VAL A 1 101 ? -7.325 2.439 8.358 1.00 95.31 101 VAL A CA 1
ATOM 781 C C . VAL A 1 101 ? -8.607 1.845 7.814 1.00 95.31 101 VAL A C 1
ATOM 783 O O . VAL A 1 101 ? -9.372 2.508 7.100 1.00 95.31 101 VAL A O 1
ATOM 786 N N . PHE A 1 102 ? -8.848 0.606 8.202 1.00 95.62 102 PHE A N 1
ATOM 787 C CA . PHE A 1 102 ? -9.948 -0.198 7.706 1.00 95.62 102 PHE A CA 1
ATOM 788 C C . PHE A 1 102 ? -11.274 0.166 8.378 1.00 95.62 102 PHE A C 1
ATOM 790 O O . PHE A 1 102 ? -11.308 0.871 9.397 1.00 95.62 102 PHE A O 1
ATOM 797 N N . THR A 1 103 ? -12.392 -0.277 7.804 1.00 95.88 103 THR A N 1
ATOM 798 C CA . THR A 1 103 ? -13.718 0.016 8.363 1.00 95.88 103 THR A CA 1
ATOM 799 C C . THR A 1 103 ? -13.887 -0.615 9.746 1.00 95.88 103 THR A C 1
ATOM 801 O O . THR A 1 103 ? -13.728 -1.826 9.894 1.00 95.88 103 THR A O 1
ATOM 804 N N . PRO A 1 104 ? -14.224 0.167 10.790 1.00 96.12 104 PRO A N 1
ATOM 805 C CA . PRO A 1 104 ? -14.455 -0.377 12.120 1.00 96.12 104 PRO A CA 1
ATOM 806 C C . PRO A 1 104 ? -15.696 -1.271 12.171 1.00 96.12 104 PRO A C 1
ATOM 808 O O . PRO A 1 104 ? -16.704 -1.008 11.506 1.00 96.12 104 PRO A O 1
ATOM 811 N N . ALA A 1 105 ? -15.667 -2.259 13.058 1.00 93.75 105 ALA A N 1
ATOM 812 C CA . ALA A 1 105 ? -16.811 -3.109 13.351 1.00 93.75 105 ALA A CA 1
ATOM 813 C C . ALA A 1 105 ? -17.137 -3.127 14.847 1.00 93.75 105 ALA A C 1
ATOM 815 O O . ALA A 1 105 ? -16.270 -2.939 15.695 1.00 93.75 105 ALA A O 1
ATOM 816 N N . GLN A 1 106 ? -18.405 -3.342 15.183 1.00 92.19 106 GLN A N 1
ATOM 817 C CA . GLN A 1 106 ? -18.873 -3.590 16.540 1.00 92.19 106 GLN A CA 1
ATOM 818 C C . GLN A 1 106 ? -18.896 -5.099 16.805 1.00 92.19 106 GLN A C 1
ATOM 820 O O . GLN A 1 106 ? -19.551 -5.844 16.075 1.00 92.19 106 GLN A O 1
ATOM 825 N N . CYS A 1 107 ? -18.257 -5.541 17.886 1.00 86.75 107 CYS A N 1
ATOM 826 C CA . CYS A 1 107 ? -18.304 -6.933 18.327 1.00 86.75 107 CYS A CA 1
ATOM 827 C C . CYS A 1 107 ? -19.727 -7.278 18.812 1.00 86.75 107 CYS A C 1
ATOM 829 O O . CYS A 1 107 ? -20.303 -6.531 19.611 1.00 86.75 107 CYS A O 1
ATOM 831 N N . THR A 1 108 ? -20.318 -8.380 18.336 1.00 73.44 108 THR A N 1
ATOM 832 C CA . THR A 1 108 ? -21.695 -8.760 18.727 1.00 73.44 108 THR A CA 1
ATOM 833 C C . THR A 1 108 ? -21.750 -9.592 20.001 1.00 73.44 108 THR A C 1
ATOM 835 O O . THR A 1 108 ? -22.704 -9.480 20.771 1.00 73.44 108 THR A O 1
ATOM 838 N N . THR A 1 109 ? -20.719 -10.388 20.271 1.00 57.72 109 THR A N 1
ATOM 839 C CA . THR A 1 109 ? -20.614 -11.165 21.502 1.00 57.72 109 THR A CA 1
ATOM 840 C C . THR A 1 109 ? -19.775 -10.429 22.538 1.00 57.72 109 THR A C 1
ATOM 842 O O . THR A 1 109 ? -18.672 -9.975 22.241 1.00 57.72 109 THR A O 1
ATOM 845 N N . SER A 1 110 ? -20.253 -10.385 23.785 1.00 43.06 110 SER A N 1
ATOM 846 C CA . SER A 1 110 ? -19.538 -9.885 24.971 1.00 43.06 110 SER A CA 1
ATOM 847 C C . SER A 1 110 ? -18.364 -10.784 25.395 1.00 43.06 110 SER A C 1
ATOM 849 O O . SER A 1 110 ? -18.101 -10.945 26.591 1.00 43.06 110 SER A O 1
ATOM 851 N N . VAL A 1 111 ? -17.709 -11.450 24.444 1.00 38.84 111 VAL A N 1
ATOM 852 C CA . VAL A 1 111 ? -16.546 -12.291 24.708 1.00 38.84 111 VAL A CA 1
ATOM 853 C C . VAL A 1 111 ? -15.404 -11.340 25.012 1.00 38.84 111 VAL A C 1
ATOM 855 O O . VAL A 1 111 ? -14.735 -10.815 24.128 1.00 38.84 111 VAL A O 1
ATOM 858 N N . SER A 1 112 ? -15.212 -11.097 26.305 1.00 36.25 112 SER A N 1
ATOM 859 C CA . SER A 1 112 ? -13.962 -10.577 26.821 1.00 36.25 112 SER A CA 1
ATOM 860 C C . SER A 1 112 ? -12.837 -11.451 26.272 1.00 36.25 112 SER A C 1
ATOM 862 O O . SER A 1 112 ? -12.699 -12.604 26.678 1.00 36.25 112 SER A O 1
ATOM 864 N N . LEU A 1 113 ? -12.023 -10.905 25.373 1.00 45.19 113 LEU A N 1
ATOM 865 C CA . LEU A 1 113 ? -10.814 -11.570 24.877 1.00 45.19 113 LEU A CA 1
ATOM 866 C C . LEU A 1 113 ? -9.738 -11.737 25.972 1.00 45.19 113 LEU A C 1
ATOM 868 O O . LEU A 1 113 ? -8.726 -12.394 25.755 1.00 45.19 113 LEU A O 1
ATOM 872 N N . ASP A 1 114 ? -9.994 -11.236 27.186 1.00 37.59 114 ASP A N 1
ATOM 873 C CA . ASP A 1 114 ? -9.279 -11.587 28.414 1.00 37.59 114 ASP A CA 1
ATOM 874 C C . ASP A 1 114 ? -9.918 -12.819 29.081 1.00 37.59 114 ASP A C 1
ATOM 876 O O . ASP A 1 114 ? -10.732 -12.674 29.994 1.00 37.59 114 ASP A O 1
ATOM 880 N N . ARG A 1 115 ? -9.553 -14.038 28.655 1.00 33.81 115 ARG A N 1
ATOM 881 C CA . ARG A 1 115 ? -9.442 -15.226 29.537 1.00 33.81 115 ARG A CA 1
ATOM 882 C C . ARG A 1 115 ? -9.020 -16.479 28.768 1.00 33.81 115 ARG A C 1
ATOM 884 O O . ARG A 1 115 ? -9.854 -17.211 28.262 1.00 33.81 115 ARG A O 1
ATOM 891 N N . LYS A 1 116 ? -7.723 -16.797 28.826 1.00 34.12 116 LYS A N 1
ATOM 892 C CA . LYS A 1 116 ? -7.176 -18.171 28.941 1.00 34.12 116 LYS A CA 1
ATOM 893 C C . LYS A 1 116 ? -7.658 -19.273 27.972 1.00 34.12 116 LYS A C 1
ATOM 895 O O . LYS A 1 116 ? -7.393 -20.443 28.233 1.00 34.12 116 LYS A O 1
ATOM 900 N N . GLY A 1 117 ? -8.270 -18.941 26.845 1.00 35.31 117 GLY A N 1
ATOM 901 C CA . GLY A 1 117 ? -8.610 -19.893 25.797 1.00 35.31 117 GLY A CA 1
ATOM 902 C C . GLY A 1 117 ? -8.366 -19.262 24.438 1.00 35.31 117 GLY A C 1
ATOM 903 O O . GLY A 1 117 ? -8.769 -18.122 24.214 1.00 35.31 117 GLY A O 1
ATOM 904 N N . LEU A 1 118 ? -7.721 -20.002 23.532 1.00 39.34 118 LEU A N 1
ATOM 905 C CA . LEU A 1 118 ? -7.912 -19.792 22.099 1.00 39.34 118 LEU A CA 1
ATOM 906 C C . LEU A 1 118 ? -9.408 -19.992 21.832 1.00 39.34 118 LEU A C 1
ATOM 908 O O . LEU A 1 118 ? -9.864 -21.112 21.625 1.00 39.34 118 LEU A O 1
ATOM 912 N N . HIS A 1 119 ? -10.193 -18.927 21.965 1.00 44.44 119 HIS A N 1
ATOM 913 C CA . HIS A 1 119 ? -11.586 -18.954 21.559 1.00 44.44 119 HIS A CA 1
ATOM 914 C C . HIS A 1 119 ? -11.630 -19.147 20.045 1.00 44.44 119 HIS A C 1
ATOM 916 O O . HIS A 1 119 ? -10.864 -18.498 19.319 1.00 44.44 119 HIS A O 1
ATOM 922 N N . GLU A 1 120 ? -12.523 -20.033 19.598 1.00 47.75 120 GLU A N 1
ATOM 923 C CA . GLU A 1 120 ? -12.835 -20.243 18.186 1.00 47.75 120 GLU A CA 1
ATOM 924 C C . GLU A 1 120 ? -12.966 -18.884 17.492 1.00 47.75 120 GLU A C 1
ATOM 926 O O . GLU A 1 120 ? -13.533 -17.927 18.031 1.00 47.75 120 GLU A O 1
ATOM 931 N N . ALA A 1 121 ? -12.312 -18.760 16.345 1.00 51.31 121 ALA A N 1
ATOM 932 C CA . ALA A 1 121 ? -12.399 -17.569 15.530 1.00 51.31 121 ALA A CA 1
ATOM 933 C C . ALA A 1 121 ? -13.873 -17.369 15.124 1.00 51.31 121 ALA A C 1
ATOM 935 O O . ALA A 1 121 ? -14.508 -18.282 14.603 1.00 51.31 121 ALA A O 1
ATOM 936 N N . SER A 1 122 ? -14.438 -16.212 15.477 1.00 55.12 122 SER A N 1
ATOM 937 C CA . SER A 1 122 ? -15.816 -15.840 15.158 1.00 55.12 122 SER A CA 1
ATOM 938 C C . SER A 1 122 ? -15.812 -14.518 14.394 1.00 55.12 122 SER A C 1
ATOM 940 O O . SER A 1 122 ? -15.235 -13.522 14.842 1.00 55.12 122 SER A O 1
ATOM 942 N N . ALA A 1 123 ? -16.491 -14.528 13.248 1.00 60.47 123 ALA A N 1
ATOM 943 C CA . ALA A 1 123 ? -16.757 -13.370 12.403 1.00 60.47 123 ALA A CA 1
ATOM 944 C C . ALA A 1 123 ? -18.052 -12.634 12.808 1.00 60.47 123 ALA A C 1
ATOM 946 O O . ALA A 1 123 ? -18.628 -11.899 12.009 1.00 60.47 123 ALA A O 1
ATOM 947 N N . ASP A 1 124 ? -18.536 -12.817 14.043 1.00 74.19 124 ASP A N 1
ATOM 948 C CA . ASP A 1 124 ? -19.790 -12.213 14.495 1.00 74.19 124 ASP A CA 1
ATOM 949 C C . ASP A 1 124 ? -19.591 -10.738 14.887 1.00 74.19 124 ASP A C 1
ATOM 951 O O . ASP A 1 124 ? -19.492 -10.356 16.064 1.00 74.19 124 ASP A O 1
ATOM 955 N N . PHE A 1 125 ? -19.556 -9.869 13.884 1.00 86.12 125 PHE A N 1
ATOM 956 C CA . PHE A 1 125 ? -19.481 -8.422 14.048 1.00 86.12 125 PHE A CA 1
ATOM 957 C C . PHE A 1 125 ? -20.499 -7.705 13.158 1.00 86.12 125 PHE A C 1
ATOM 959 O O . PHE A 1 125 ? -20.982 -8.237 12.164 1.00 86.12 125 PHE A O 1
ATOM 966 N N . ASN A 1 126 ? -20.830 -6.468 13.522 1.00 90.50 126 ASN A N 1
ATOM 967 C CA . ASN A 1 126 ? -21.620 -5.577 12.677 1.00 90.50 126 ASN A CA 1
ATOM 968 C C . ASN A 1 126 ? -20.754 -4.405 12.235 1.00 90.50 126 ASN A C 1
ATOM 970 O O . ASN A 1 126 ? -20.143 -3.744 13.075 1.00 90.50 126 ASN A O 1
ATOM 974 N N . TRP A 1 127 ? -20.744 -4.100 10.942 1.00 93.25 127 TRP A N 1
ATOM 975 C CA . TRP A 1 127 ? -20.084 -2.900 10.438 1.00 93.25 127 TRP A CA 1
ATOM 976 C C . TRP A 1 127 ? -20.638 -1.645 11.110 1.00 93.25 127 TRP A C 1
ATOM 978 O O . TRP A 1 127 ? -21.853 -1.464 11.235 1.00 93.25 127 TRP A O 1
ATOM 988 N N . VAL A 1 128 ? -19.748 -0.752 11.540 1.00 94.06 128 VAL A N 1
ATOM 989 C CA . VAL A 1 128 ? -20.164 0.556 12.044 1.00 94.06 128 VAL A CA 1
ATOM 990 C C . VAL A 1 128 ? -20.589 1.392 10.847 1.00 94.06 128 VAL A C 1
ATOM 992 O O . VAL A 1 128 ? -19.748 1.737 10.034 1.00 94.06 128 VAL A O 1
ATOM 995 N N . THR A 1 129 ? -21.866 1.750 10.723 1.00 92.31 129 THR A N 1
ATOM 996 C CA . THR A 1 129 ? -22.366 2.565 9.595 1.00 92.31 129 THR A CA 1
ATOM 997 C C . THR A 1 129 ? -22.440 4.062 9.907 1.00 92.31 129 THR A C 1
ATOM 999 O O . THR A 1 129 ? -22.593 4.880 9.005 1.00 92.31 129 THR A O 1
ATOM 1002 N N . GLU A 1 130 ? -22.362 4.443 11.183 1.00 92.19 130 GLU A N 1
ATOM 1003 C CA . GLU A 1 130 ? -22.451 5.836 11.620 1.00 92.19 130 GLU A CA 1
ATOM 1004 C C . GLU A 1 130 ? -21.125 6.577 11.371 1.00 92.19 130 GLU A C 1
ATOM 1006 O O . GLU A 1 130 ? -20.100 6.248 11.969 1.00 92.19 130 GLU A O 1
ATOM 1011 N N . ALA A 1 131 ? -21.141 7.603 10.512 1.00 91.19 131 ALA A N 1
ATOM 1012 C CA . ALA A 1 131 ? -19.933 8.306 10.064 1.00 91.19 131 ALA A CA 1
ATOM 1013 C C . ALA A 1 131 ? -19.142 8.987 11.201 1.00 91.19 131 ALA A C 1
ATOM 1015 O O . ALA A 1 131 ? -17.912 8.929 11.217 1.00 91.19 131 ALA A O 1
ATOM 1016 N N . SER A 1 132 ? -19.830 9.596 12.172 1.00 90.25 132 SER A N 1
ATOM 1017 C CA . SER A 1 132 ? -19.223 10.208 13.367 1.00 90.25 132 SER A CA 1
ATOM 1018 C C . SER A 1 132 ? -18.450 9.182 14.189 1.00 90.25 132 SER A C 1
ATOM 1020 O O . SER A 1 132 ? -17.289 9.403 14.536 1.00 90.25 132 SER A O 1
ATOM 1022 N N . LEU A 1 133 ? -19.074 8.033 14.454 1.00 91.12 133 LEU A N 1
ATOM 1023 C CA . LEU A 1 133 ? -18.454 6.949 15.204 1.00 91.12 133 LEU A CA 1
ATOM 1024 C C . LEU A 1 133 ? -17.295 6.318 14.423 1.00 91.12 133 LEU A C 1
ATOM 1026 O O . LEU A 1 133 ? -16.227 6.118 14.999 1.00 91.12 133 LEU A O 1
ATOM 1030 N N . GLN A 1 134 ? -17.454 6.076 13.115 1.00 94.25 134 GLN A N 1
ATOM 1031 C CA . GLN A 1 134 ? -16.355 5.594 12.273 1.00 94.25 134 GLN A CA 1
ATOM 1032 C C . GLN A 1 134 ? -15.144 6.529 12.341 1.00 94.25 134 GLN A C 1
ATOM 1034 O O . GLN A 1 134 ? -14.029 6.065 12.559 1.00 94.25 134 GLN A O 1
ATOM 1039 N N . SER A 1 135 ? -15.355 7.841 12.185 1.00 93.06 135 SER A N 1
ATOM 1040 C CA . SER A 1 135 ? -14.271 8.826 12.209 1.00 93.06 135 SER A CA 1
ATOM 1041 C C . SER A 1 135 ? -13.501 8.797 13.530 1.00 93.06 135 SER A C 1
ATOM 1043 O O . SER A 1 135 ? -12.273 8.870 13.521 1.00 93.06 135 SER A O 1
ATOM 1045 N N . ILE A 1 136 ? -14.202 8.673 14.660 1.00 92.19 136 ILE A N 1
ATOM 1046 C CA . ILE A 1 136 ? -13.574 8.606 15.985 1.00 92.19 136 ILE A CA 1
ATOM 1047 C C . ILE A 1 136 ? -12.779 7.305 16.142 1.00 92.19 136 ILE A C 1
ATOM 1049 O O . ILE A 1 136 ? -11.614 7.344 16.533 1.00 92.19 136 ILE A O 1
ATOM 1053 N N . LEU A 1 137 ? -13.369 6.160 15.786 1.00 94.81 137 LEU A N 1
ATOM 1054 C CA . LEU A 1 137 ? -12.709 4.855 15.886 1.00 94.81 137 LEU A CA 1
ATOM 1055 C C . LEU A 1 137 ? -11.460 4.771 14.997 1.00 94.81 137 LEU A C 1
ATOM 1057 O O . LEU A 1 137 ? -10.418 4.308 15.457 1.00 94.81 137 LEU A O 1
ATOM 1061 N N . LYS A 1 138 ? -11.536 5.281 13.760 1.00 95.56 138 LYS A N 1
ATOM 1062 C CA . LYS A 1 138 ? -10.389 5.342 12.845 1.00 95.56 138 LYS A CA 1
ATOM 1063 C C . LYS A 1 138 ? -9.285 6.262 13.374 1.00 95.56 138 LYS A C 1
ATOM 1065 O O . LYS A 1 138 ? -8.111 5.908 13.294 1.00 95.56 138 LYS A O 1
ATOM 1070 N N . SER A 1 139 ? -9.645 7.409 13.959 1.00 93.62 139 SER A N 1
ATOM 1071 C CA . SER A 1 139 ? -8.673 8.311 14.593 1.00 93.62 139 SER A CA 1
ATOM 1072 C C . SER A 1 139 ? -7.944 7.634 15.754 1.00 93.62 139 SER A C 1
ATOM 1074 O O . SER A 1 139 ? -6.721 7.700 15.826 1.00 93.62 139 SER A O 1
ATOM 1076 N N . ILE A 1 140 ? -8.674 6.931 16.627 1.00 92.50 140 ILE A N 1
ATOM 1077 C CA . ILE A 1 140 ? -8.082 6.185 17.748 1.00 92.50 140 ILE A CA 1
ATOM 1078 C C . ILE A 1 140 ? -7.122 5.107 17.228 1.00 92.50 140 ILE A C 1
ATOM 1080 O O . ILE A 1 140 ? -6.014 4.974 17.746 1.00 92.50 140 ILE A O 1
ATOM 1084 N N . ALA A 1 141 ? -7.510 4.361 16.187 1.00 93.00 141 ALA A N 1
ATOM 1085 C CA . ALA A 1 141 ? -6.656 3.330 15.601 1.00 93.00 141 ALA A CA 1
ATOM 1086 C C . ALA A 1 141 ? -5.352 3.904 15.018 1.00 93.00 141 ALA A C 1
ATOM 1088 O O . ALA A 1 141 ? -4.282 3.336 15.236 1.00 93.00 141 ALA A O 1
ATOM 1089 N N . LEU A 1 142 ? -5.419 5.062 14.350 1.00 92.31 142 LEU A N 1
ATOM 1090 C CA . LEU A 1 142 ? -4.238 5.782 13.858 1.00 92.31 142 LEU A CA 1
ATOM 1091 C C . LEU A 1 142 ? -3.316 6.245 14.981 1.00 92.31 142 LEU A C 1
ATOM 1093 O O . LEU A 1 142 ? -2.097 6.127 14.861 1.00 92.31 142 LEU A O 1
ATOM 1097 N N . ASP A 1 143 ? -3.877 6.784 16.060 1.00 89.69 143 ASP A N 1
ATOM 1098 C CA . ASP A 1 143 ? -3.084 7.261 17.191 1.00 89.69 143 ASP A CA 1
ATOM 1099 C C . ASP A 1 143 ? -2.374 6.097 17.894 1.00 89.69 143 ASP A C 1
ATOM 1101 O O . ASP A 1 143 ? -1.191 6.201 18.228 1.00 89.69 143 ASP A O 1
ATOM 1105 N N . VAL A 1 144 ? -3.049 4.950 18.034 1.00 86.81 144 VAL A N 1
ATOM 1106 C CA . VAL A 1 144 ? -2.435 3.717 18.545 1.00 86.81 144 VAL A CA 1
ATOM 1107 C C . VAL A 1 144 ? -1.359 3.191 17.591 1.00 86.81 144 VAL A C 1
ATOM 1109 O O . VAL A 1 144 ? -0.280 2.833 18.061 1.00 86.81 144 VAL A O 1
ATOM 1112 N N . LEU A 1 145 ? -1.593 3.184 16.272 1.00 87.06 145 LEU A N 1
ATOM 1113 C CA . LEU A 1 145 ? -0.590 2.777 15.279 1.00 87.06 145 LEU A CA 1
ATOM 1114 C C . LEU A 1 145 ? 0.690 3.607 15.432 1.00 87.06 145 LEU A C 1
ATOM 1116 O O . LEU A 1 145 ? 1.766 3.040 15.635 1.00 87.06 145 LEU A O 1
ATOM 1120 N N . LYS A 1 146 ? 0.559 4.940 15.437 1.00 85.06 146 LYS A N 1
ATOM 1121 C CA . LYS A 1 146 ? 1.680 5.881 15.600 1.00 85.06 146 LYS A CA 1
ATOM 1122 C C . LYS A 1 146 ? 2.427 5.675 16.916 1.00 85.06 146 LYS A C 1
ATOM 1124 O O . LYS A 1 146 ? 3.653 5.704 16.929 1.00 85.06 146 LYS A O 1
ATOM 1129 N N . ALA A 1 147 ? 1.705 5.461 18.015 1.00 81.62 147 ALA A N 1
ATOM 1130 C CA . ALA A 1 147 ? 2.305 5.241 19.329 1.00 81.62 147 ALA A CA 1
ATOM 1131 C C . ALA A 1 147 ? 2.970 3.858 19.467 1.00 81.62 147 ALA A C 1
ATOM 1133 O O . ALA A 1 147 ? 3.894 3.702 20.262 1.00 81.62 147 ALA A O 1
ATOM 1134 N N . SER A 1 148 ? 2.506 2.855 18.714 1.00 77.06 148 SER A N 1
ATOM 1135 C CA . SER A 1 148 ? 3.021 1.482 18.785 1.00 77.06 148 SER A CA 1
ATOM 1136 C C . SER A 1 148 ? 4.339 1.273 18.033 1.00 77.06 148 SER A C 1
ATOM 1138 O O . SER A 1 148 ? 5.140 0.438 18.447 1.00 77.06 148 SER A O 1
ATOM 1140 N N . GLY A 1 149 ? 4.541 1.974 16.909 1.00 72.19 149 GLY A N 1
ATOM 1141 C CA . GLY A 1 149 ? 5.645 1.711 15.976 1.00 72.19 149 GLY A CA 1
ATOM 1142 C C . GLY A 1 149 ? 5.627 0.308 15.340 1.00 72.19 149 GLY A C 1
ATOM 1143 O O . GLY A 1 149 ? 6.646 -0.130 14.813 1.00 72.19 149 GLY A O 1
ATOM 1144 N N . SER A 1 150 ? 4.502 -0.417 15.420 1.00 70.06 150 SER A N 1
ATOM 1145 C CA . SER A 1 150 ? 4.377 -1.839 15.050 1.00 70.06 150 SER A CA 1
ATOM 1146 C C . SER A 1 150 ? 4.144 -2.065 13.547 1.00 70.06 150 SER A C 1
ATOM 1148 O O . SER A 1 150 ? 4.140 -3.203 13.087 1.00 70.06 150 SER A O 1
ATOM 1150 N N . GLY A 1 151 ? 3.947 -1.000 12.763 1.00 79.62 151 GLY A N 1
ATOM 1151 C CA . GLY A 1 151 ? 3.603 -1.078 11.337 1.00 79.62 151 GLY A CA 1
ATOM 1152 C C . GLY A 1 151 ? 2.195 -1.615 11.057 1.00 79.62 151 GLY A C 1
ATOM 1153 O O . GLY A 1 151 ? 1.654 -1.400 9.980 1.00 79.62 151 GLY A O 1
ATOM 1154 N N . PHE A 1 152 ? 1.567 -2.262 12.038 1.00 86.69 152 PHE A N 1
ATOM 1155 C CA . PHE A 1 152 ? 0.251 -2.872 11.949 1.00 86.69 152 PHE A CA 1
ATOM 1156 C C . PHE A 1 152 ? -0.356 -3.041 13.339 1.00 86.69 152 PHE A C 1
ATOM 1158 O O . PHE A 1 152 ? 0.307 -3.528 14.251 1.00 86.69 152 PHE A O 1
ATOM 1165 N N . VAL A 1 153 ? -1.616 -2.651 13.521 1.00 86.19 153 VAL A N 1
ATOM 1166 C CA . VAL A 1 153 ? -2.303 -2.737 14.812 1.00 86.19 153 VAL A CA 1
ATOM 1167 C C . VAL A 1 153 ? -3.753 -3.168 14.662 1.00 86.19 153 VAL A C 1
ATOM 1169 O O . VAL A 1 153 ? -4.477 -2.705 13.782 1.00 86.19 153 VAL A O 1
ATOM 1172 N N . ARG A 1 154 ? -4.195 -3.996 15.608 1.00 88.50 154 ARG A N 1
ATOM 1173 C CA . ARG A 1 154 ? -5.604 -4.254 15.893 1.00 88.50 154 ARG A CA 1
ATOM 1174 C C . ARG A 1 154 ? -5.969 -3.501 17.163 1.00 88.50 154 ARG A C 1
ATOM 1176 O O . ARG A 1 154 ? -5.350 -3.712 18.207 1.00 88.50 154 ARG A O 1
ATOM 1183 N N . VAL A 1 155 ? -6.967 -2.632 17.083 1.00 89.38 155 VAL A N 1
ATOM 1184 C CA . VAL A 1 155 ? -7.370 -1.778 18.201 1.00 89.38 155 VAL A CA 1
ATOM 1185 C C . VAL A 1 155 ? -8.786 -2.109 18.613 1.00 89.38 155 VAL A C 1
ATOM 1187 O O . VAL A 1 155 ? -9.709 -2.014 17.808 1.00 89.38 155 VAL A O 1
ATOM 1190 N N . GLU A 1 156 ? -8.951 -2.475 19.878 1.00 90.88 156 GLU A N 1
ATOM 1191 C CA . GLU A 1 156 ? -10.261 -2.569 20.503 1.00 90.88 156 GLU A CA 1
ATOM 1192 C C . GLU A 1 156 ? -10.602 -1.273 21.212 1.00 90.88 156 GLU A C 1
ATOM 1194 O O . GLU A 1 156 ? -9.868 -0.823 22.089 1.00 90.88 156 GLU A O 1
ATOM 1199 N N . THR A 1 157 ? -11.746 -0.698 20.876 1.00 91.38 157 THR A N 1
ATOM 1200 C CA . THR A 1 157 ? -12.233 0.526 21.498 1.00 91.38 157 THR A CA 1
ATOM 1201 C C . THR A 1 157 ? -13.442 0.222 22.367 1.00 91.38 157 THR A C 1
ATOM 1203 O O . THR A 1 157 ? -14.346 -0.513 21.969 1.00 91.38 157 THR A O 1
ATOM 1206 N N . SER A 1 158 ? -13.487 0.806 23.562 1.00 90.38 158 SER A N 1
ATOM 1207 C CA . SER A 1 158 ? -14.656 0.733 24.442 1.00 90.38 158 SER A CA 1
ATOM 1208 C C . SER A 1 158 ? -14.908 2.061 25.145 1.00 90.38 158 SER A C 1
ATOM 1210 O O . SER A 1 158 ? -13.984 2.844 25.372 1.00 90.38 158 SER A O 1
ATOM 1212 N N . LEU A 1 159 ? -16.167 2.317 25.500 1.00 88.44 159 LEU A N 1
ATOM 1213 C CA . LEU A 1 159 ? -16.524 3.474 26.313 1.00 88.44 159 LEU A CA 1
ATOM 1214 C C . LEU A 1 159 ? -16.164 3.213 27.779 1.00 88.44 159 LEU A C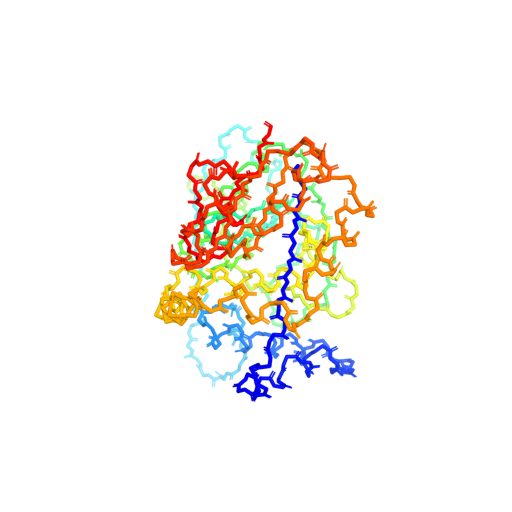 1
ATOM 1216 O O . LEU A 1 159 ? -16.568 2.197 28.352 1.00 88.44 159 LEU A O 1
ATOM 1220 N N . LYS A 1 160 ? -15.466 4.157 28.404 1.00 86.00 160 LYS A N 1
ATOM 1221 C CA . LYS A 1 160 ? -15.230 4.190 29.846 1.00 86.00 160 LYS A CA 1
ATOM 1222 C C . LYS A 1 160 ? -15.979 5.360 30.465 1.00 86.00 160 LYS A C 1
ATOM 1224 O O . LYS A 1 160 ? -16.056 6.450 29.900 1.00 86.00 160 LYS A O 1
ATOM 1229 N N . ALA A 1 161 ? -16.541 5.099 31.637 1.00 82.19 161 ALA A N 1
ATOM 1230 C CA . ALA A 1 161 ? -17.210 6.089 32.463 1.00 82.19 161 ALA A CA 1
ATOM 1231 C C . ALA A 1 161 ? -16.558 6.052 33.847 1.00 82.19 161 ALA A C 1
ATOM 1233 O O . ALA A 1 161 ? -16.870 5.185 34.663 1.00 82.19 161 ALA A O 1
ATOM 1234 N N . GLU A 1 162 ? -15.610 6.959 34.067 1.00 78.50 162 GLU A N 1
ATOM 1235 C CA . GLU A 1 162 ? -14.952 7.166 35.360 1.00 78.50 162 GLU A CA 1
ATOM 1236 C C . GLU A 1 162 ? -15.341 8.557 35.889 1.00 78.50 162 GLU A C 1
ATOM 1238 O O . GLU A 1 162 ? -16.524 8.820 36.094 1.00 78.50 162 GLU A O 1
ATOM 1243 N N . ALA A 1 163 ? -14.378 9.465 36.087 1.00 77.75 163 ALA A N 1
ATOM 1244 C CA . ALA A 1 163 ? -14.651 10.867 36.417 1.00 77.75 163 ALA A CA 1
ATOM 1245 C C . ALA A 1 163 ? -15.164 11.675 35.206 1.00 77.75 163 ALA A C 1
ATOM 1247 O O . ALA A 1 163 ? -15.943 12.610 35.370 1.00 77.75 163 ALA A O 1
ATOM 1248 N N . GLU A 1 164 ? -14.752 11.291 33.995 1.00 82.06 164 GLU A N 1
ATOM 1249 C CA . GLU A 1 164 ? -15.272 11.785 32.717 1.00 82.06 164 GLU A CA 1
ATOM 1250 C C . GLU A 1 164 ? -15.621 10.588 31.815 1.00 82.06 164 GLU A C 1
ATOM 1252 O O . GLU A 1 164 ? -15.140 9.470 32.030 1.00 82.06 164 GLU A O 1
ATOM 1257 N N . ILE A 1 165 ? -16.466 10.820 30.805 1.00 81.94 165 ILE A N 1
ATOM 1258 C CA . ILE A 1 165 ? -16.793 9.829 29.773 1.00 81.94 165 ILE A CA 1
ATOM 1259 C C . ILE A 1 165 ? -15.789 9.963 28.626 1.00 81.94 165 ILE A C 1
ATOM 1261 O O . ILE A 1 165 ? -15.629 11.048 28.060 1.00 81.94 165 ILE A O 1
ATOM 1265 N N . TYR A 1 166 ? -15.137 8.860 28.266 1.00 85.75 166 TYR A N 1
ATOM 1266 C CA . TYR A 1 166 ? -14.148 8.815 27.191 1.00 85.75 166 TYR A CA 1
ATOM 1267 C C . TYR A 1 166 ? -14.146 7.460 26.478 1.00 85.75 166 TYR A C 1
ATOM 1269 O O . TYR A 1 166 ? -14.595 6.450 27.019 1.00 85.75 166 TYR A O 1
ATOM 1277 N N . MET A 1 167 ? -13.623 7.429 25.255 1.00 87.00 167 MET A N 1
ATOM 1278 C CA . MET A 1 167 ? -13.278 6.187 24.564 1.00 87.00 167 MET A CA 1
ATOM 1279 C C . MET A 1 167 ? -11.836 5.804 24.868 1.00 87.00 167 MET A C 1
ATOM 1281 O O . MET A 1 167 ? -10.945 6.647 24.781 1.00 87.00 167 MET A O 1
ATOM 1285 N N . GLU A 1 168 ? -11.631 4.540 25.224 1.00 86.94 168 GLU A N 1
ATOM 1286 C CA . GLU A 1 168 ? -10.321 3.921 25.410 1.00 86.94 168 GLU A CA 1
ATOM 1287 C C . GLU A 1 168 ? -10.053 2.984 24.235 1.00 86.94 168 GLU A C 1
ATOM 1289 O O . GLU A 1 168 ? -10.799 2.020 24.050 1.00 86.94 168 GLU A O 1
ATOM 1294 N N . GLY A 1 169 ? -8.996 3.260 23.467 1.00 86.31 169 GLY A N 1
ATOM 1295 C CA . GLY A 1 169 ? -8.418 2.307 22.517 1.00 86.31 169 GLY A CA 1
ATOM 1296 C C . GLY A 1 169 ? -7.368 1.432 23.198 1.00 86.31 169 GLY A C 1
ATOM 1297 O O . GLY A 1 169 ? -6.493 1.959 23.883 1.00 86.31 169 GLY A O 1
ATOM 1298 N N . ARG A 1 170 ? -7.451 0.113 23.011 1.00 83.62 170 ARG A N 1
ATOM 1299 C CA . ARG A 1 170 ? -6.509 -0.898 23.502 1.00 83.62 170 ARG A CA 1
ATOM 1300 C C . ARG A 1 170 ? -5.884 -1.618 22.316 1.00 83.62 170 ARG A C 1
ATOM 1302 O O . ARG A 1 170 ? -6.590 -2.173 21.479 1.00 83.62 170 ARG A O 1
ATOM 1309 N N . LEU A 1 171 ? -4.556 -1.639 22.275 1.00 82.38 171 LEU A N 1
ATOM 1310 C CA . LEU A 1 171 ? -3.813 -2.478 21.343 1.00 82.38 171 LEU A CA 1
ATOM 1311 C C . LEU A 1 171 ? -4.016 -3.957 21.693 1.00 82.38 171 LEU A C 1
ATOM 1313 O O . LEU A 1 171 ? -3.819 -4.364 22.841 1.00 82.38 171 LEU A O 1
ATOM 1317 N N . CYS A 1 172 ? -4.385 -4.745 20.694 1.00 76.38 172 CYS A N 1
ATOM 1318 C CA . CYS A 1 172 ? -4.595 -6.178 20.799 1.00 76.38 172 CYS A CA 1
ATOM 1319 C C . CYS A 1 172 ? -3.749 -6.910 19.759 1.00 76.38 172 CYS A C 1
ATOM 1321 O O . CYS A 1 172 ? -3.416 -6.361 18.709 1.00 76.38 172 CYS A O 1
ATOM 1323 N N . THR A 1 173 ? -3.452 -8.175 20.035 1.00 73.38 173 THR A N 1
ATOM 1324 C CA . THR A 1 173 ? -2.854 -9.087 19.062 1.00 73.38 173 THR A CA 1
ATOM 1325 C C . THR A 1 173 ? -3.777 -9.235 17.849 1.00 73.38 173 THR A C 1
ATOM 1327 O O . THR A 1 173 ? -4.933 -9.635 18.030 1.00 73.38 173 THR A O 1
ATOM 1330 N N . PRO A 1 174 ? -3.309 -8.910 16.631 1.00 74.12 174 PRO A N 1
ATOM 1331 C CA . PRO A 1 174 ? -4.063 -9.164 15.411 1.00 74.12 174 PRO A CA 1
ATOM 1332 C C . PRO A 1 174 ? -4.298 -10.659 15.208 1.00 74.12 174 PRO A C 1
ATOM 1334 O O . PRO A 1 174 ? -3.375 -11.461 15.354 1.00 74.12 174 PRO A O 1
ATOM 1337 N N . ARG A 1 175 ? -5.521 -11.031 14.835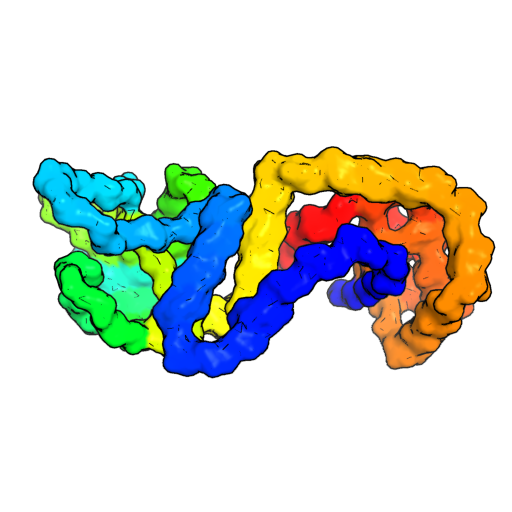 1.00 76.44 175 ARG A N 1
ATOM 1338 C CA . ARG A 1 175 ? -5.906 -12.409 14.520 1.00 76.44 175 ARG A CA 1
ATOM 1339 C C . ARG A 1 175 ? -6.071 -12.597 13.007 1.00 76.44 175 ARG A C 1
ATOM 1341 O O . ARG A 1 175 ? -7.125 -13.023 12.557 1.00 76.44 175 ARG A O 1
ATOM 1348 N N . ALA A 1 176 ? -5.046 -12.247 12.238 1.00 77.25 176 ALA A N 1
ATOM 1349 C CA . ALA A 1 176 ? -5.042 -12.378 10.779 1.00 77.25 176 ALA A CA 1
ATOM 1350 C C . ALA A 1 176 ? -4.318 -13.653 10.311 1.00 77.25 176 ALA A C 1
ATOM 1352 O O . ALA A 1 176 ? -3.487 -14.206 11.039 1.00 77.25 176 ALA A O 1
ATOM 1353 N N . PHE A 1 177 ? -4.568 -14.046 9.061 1.00 75.62 177 PHE A N 1
ATOM 1354 C CA . PHE A 1 177 ? -3.941 -15.163 8.351 1.00 75.62 177 PHE A CA 1
ATOM 1355 C C . PHE A 1 177 ? -4.352 -16.560 8.850 1.00 75.62 177 PHE A C 1
ATOM 1357 O O . PHE A 1 177 ? -3.543 -17.495 8.771 1.00 75.62 177 PHE A O 1
ATOM 1364 N N . TYR A 1 178 ? -5.594 -16.745 9.310 1.00 69.19 178 TYR A N 1
ATOM 1365 C CA . TYR A 1 178 ? -6.163 -18.078 9.590 1.00 69.19 178 TYR A CA 1
ATOM 1366 C C . TYR A 1 178 ? -6.626 -18.776 8.292 1.00 69.19 178 TYR A C 1
ATOM 1368 O O . TYR A 1 178 ? -6.823 -18.134 7.259 1.00 69.19 178 TYR A O 1
ATOM 1376 N N . GLY A 1 179 ? -6.590 -20.113 8.245 1.00 54.84 179 GLY A N 1
ATOM 1377 C CA . GLY A 1 179 ? -6.613 -20.907 7.001 1.00 54.84 179 GLY A CA 1
ATOM 1378 C C . GLY A 1 179 ? -7.973 -21.373 6.561 1.00 54.84 179 GLY A C 1
ATOM 1379 O O . GLY A 1 179 ? -8.185 -21.537 5.357 1.00 54.84 179 GLY A O 1
ATOM 1380 N N . GLU A 1 180 ? -8.914 -21.483 7.485 1.00 56.22 180 GLU A N 1
ATOM 1381 C CA . GLU A 1 180 ? -10.318 -21.559 7.125 1.00 56.22 180 GLU A CA 1
ATOM 1382 C C . GLU A 1 180 ? -10.873 -20.151 6.866 1.00 56.22 180 GLU A C 1
ATOM 1384 O O . GLU A 1 180 ? -10.626 -19.210 7.619 1.00 56.22 180 GLU A O 1
ATOM 1389 N N . LYS A 1 181 ? -11.595 -20.010 5.747 1.00 53.62 181 LYS A N 1
ATOM 1390 C CA . LYS A 1 181 ? -12.200 -18.765 5.249 1.00 53.62 181 LYS A CA 1
ATOM 1391 C C . LYS A 1 181 ? -12.744 -17.865 6.373 1.00 53.62 181 LYS A C 1
ATOM 1393 O O . LYS A 1 181 ? -13.710 -18.238 7.031 1.00 53.62 181 LYS A O 1
ATOM 1398 N N . TYR A 1 182 ? -12.195 -16.653 6.473 1.00 60.03 182 TYR A N 1
ATOM 1399 C CA . TYR A 1 182 ? -12.832 -15.471 7.075 1.00 60.03 182 TYR A CA 1
ATOM 1400 C C . TYR A 1 182 ? -13.366 -15.668 8.496 1.00 60.03 182 TYR A C 1
ATOM 1402 O O . TYR A 1 182 ? -14.503 -15.313 8.801 1.00 60.03 182 TYR A O 1
ATOM 1410 N N . THR A 1 183 ? -12.566 -16.266 9.372 1.00 67.31 183 T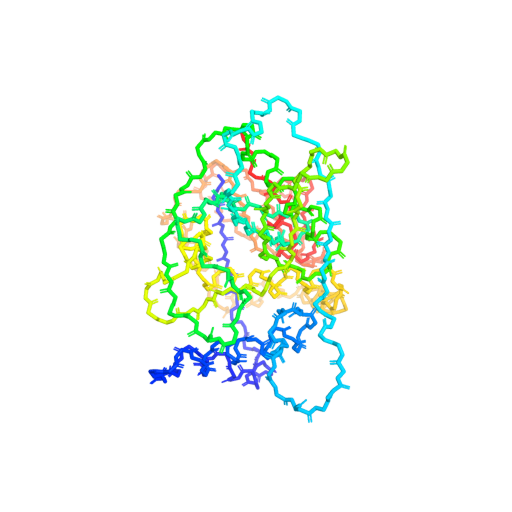HR A N 1
ATOM 1411 C CA . THR A 1 183 ? -13.025 -16.586 10.730 1.00 67.31 183 THR A CA 1
ATOM 1412 C C . THR A 1 183 ? -12.844 -15.430 11.715 1.00 67.31 1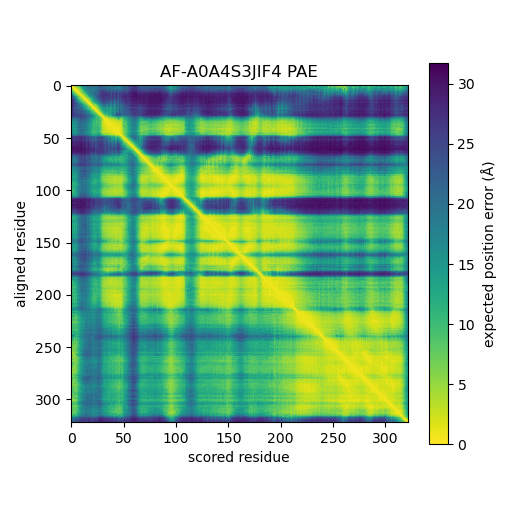83 THR A C 1
ATOM 1414 O O . THR A 1 183 ? -13.363 -15.483 12.829 1.00 67.31 183 THR A O 1
ATOM 1417 N N . THR A 1 184 ? -12.150 -14.359 11.327 1.00 79.44 184 THR A N 1
ATOM 1418 C CA . THR A 1 184 ? -11.922 -13.176 12.164 1.00 79.44 184 THR A CA 1
ATOM 1419 C C . THR A 1 184 ? -12.313 -11.895 11.436 1.00 79.44 184 THR A C 1
ATOM 1421 O O . THR A 1 184 ? -12.423 -11.856 10.211 1.00 79.44 184 THR A O 1
ATOM 1424 N N . TYR A 1 185 ? -12.515 -10.822 12.204 1.00 86.44 185 TYR A N 1
ATOM 1425 C CA . TYR A 1 185 ? -12.727 -9.487 11.647 1.00 86.44 185 TYR A CA 1
ATOM 1426 C C . TYR A 1 185 ? -11.572 -9.069 10.730 1.00 86.44 185 TYR A C 1
ATOM 1428 O O . TYR A 1 185 ? -11.812 -8.517 9.663 1.00 86.44 185 TYR A O 1
ATOM 1436 N N . GLU A 1 186 ? -10.333 -9.354 11.129 1.00 86.88 186 GLU A N 1
ATOM 1437 C CA . GLU A 1 186 ? -9.133 -9.014 10.375 1.00 86.88 186 GLU A CA 1
ATOM 1438 C C . GLU A 1 186 ? -9.091 -9.735 9.033 1.00 86.88 186 GLU A C 1
ATOM 1440 O O . GLU A 1 186 ? -8.845 -9.084 8.023 1.00 86.88 186 GLU A O 1
ATOM 1445 N N . ASP A 1 187 ? -9.390 -11.038 9.006 1.00 84.50 187 ASP A N 1
ATOM 1446 C CA . ASP A 1 187 ? -9.400 -11.800 7.757 1.00 84.50 187 ASP A CA 1
ATOM 1447 C C . ASP A 1 187 ? -10.496 -11.295 6.801 1.00 84.50 187 ASP A C 1
ATOM 1449 O O . ASP A 1 187 ? -10.265 -11.182 5.598 1.00 84.50 187 ASP A O 1
ATOM 1453 N N . VAL A 1 188 ? -11.683 -10.950 7.322 1.00 86.06 188 VAL A N 1
ATOM 1454 C CA . VAL A 1 188 ? -12.765 -10.372 6.503 1.00 86.06 188 VAL A CA 1
ATOM 1455 C C . VAL A 1 188 ? -12.354 -9.012 5.941 1.00 86.06 188 VAL A C 1
ATOM 1457 O O . VAL A 1 188 ? -12.442 -8.793 4.738 1.00 86.06 188 VAL A O 1
ATOM 1460 N N . VAL A 1 189 ? -11.877 -8.104 6.794 1.00 89.44 189 VAL A N 1
ATOM 1461 C CA . VAL A 1 189 ? -11.480 -6.748 6.393 1.00 89.44 189 VAL A CA 1
ATOM 1462 C C . VAL A 1 189 ? -10.347 -6.763 5.373 1.00 89.44 189 VAL A C 1
ATOM 1464 O O . VAL A 1 189 ? -10.390 -6.008 4.404 1.00 89.44 189 VAL A O 1
ATOM 1467 N N . ILE A 1 190 ? -9.326 -7.599 5.583 1.00 89.12 190 ILE A N 1
ATOM 1468 C CA . ILE A 1 190 ? -8.186 -7.687 4.670 1.00 89.12 190 ILE A CA 1
ATOM 1469 C C . ILE A 1 190 ? -8.663 -8.174 3.304 1.00 89.12 190 ILE A C 1
ATOM 1471 O O . ILE A 1 190 ? -8.259 -7.621 2.286 1.00 89.12 190 ILE A O 1
ATOM 1475 N N . GLU A 1 191 ? -9.543 -9.169 3.262 1.00 87.12 191 GLU A N 1
ATOM 1476 C CA . GLU A 1 191 ? -10.037 -9.681 1.990 1.00 87.12 191 GLU A CA 1
ATOM 1477 C C . GLU A 1 191 ? -10.977 -8.705 1.267 1.00 87.12 191 GLU A C 1
ATOM 1479 O O . GLU A 1 191 ? -10.888 -8.552 0.049 1.00 87.12 191 GLU A O 1
ATOM 1484 N N . GLU A 1 192 ? -11.888 -8.057 1.996 1.00 87.94 192 GLU A N 1
ATOM 1485 C CA . GLU A 1 192 ? -12.907 -7.189 1.398 1.00 87.94 192 GLU A CA 1
ATOM 1486 C C . GLU A 1 192 ? -12.365 -5.806 1.016 1.00 87.94 192 GLU A C 1
ATOM 1488 O O . GLU A 1 192 ? -12.802 -5.232 0.016 1.00 87.94 192 GLU A O 1
ATOM 1493 N N . GLU A 1 193 ? -11.424 -5.258 1.791 1.00 91.50 193 GLU A N 1
ATOM 1494 C CA . GLU A 1 193 ? -10.960 -3.876 1.627 1.00 91.50 193 GLU A CA 1
ATOM 1495 C C . GLU A 1 193 ? -9.535 -3.750 1.083 1.00 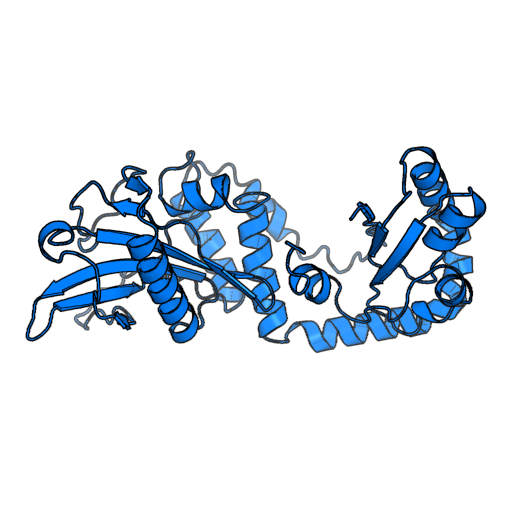91.50 193 GLU A C 1
ATOM 1497 O O . GLU A 1 193 ? -9.218 -2.706 0.508 1.00 91.50 193 GLU A O 1
ATOM 1502 N N . PHE A 1 194 ? -8.663 -4.755 1.249 1.00 89.25 194 PHE A N 1
ATOM 1503 C CA . PHE A 1 194 ? -7.283 -4.668 0.767 1.00 89.25 194 PHE A CA 1
ATOM 1504 C C . PHE A 1 194 ? -7.145 -5.267 -0.642 1.00 89.25 194 PHE A C 1
ATOM 1506 O O . PHE A 1 194 ? -7.332 -6.473 -0.827 1.00 89.25 194 PHE A O 1
ATOM 1513 N N . PRO A 1 195 ? -6.773 -4.476 -1.668 1.00 85.38 195 PRO A N 1
ATOM 1514 C CA . PRO A 1 195 ? -6.586 -5.002 -3.016 1.00 85.38 195 PRO A CA 1
ATOM 1515 C C . PRO A 1 195 ? -5.529 -6.114 -3.052 1.00 85.38 195 PRO A C 1
ATOM 1517 O O . PRO A 1 195 ? -4.383 -5.908 -2.663 1.00 85.38 195 PRO A O 1
ATOM 1520 N N . GLY A 1 196 ? -5.913 -7.293 -3.546 1.00 84.50 196 GLY A N 1
ATOM 1521 C CA . GLY A 1 196 ? -5.049 -8.481 -3.563 1.00 84.50 196 GLY A CA 1
ATOM 1522 C C . GLY A 1 196 ? -5.080 -9.320 -2.277 1.00 84.50 196 GLY A C 1
ATOM 1523 O O . GLY A 1 196 ? -4.346 -10.307 -2.188 1.00 84.50 196 GLY A O 1
ATOM 1524 N N . GLY A 1 197 ? -5.934 -8.959 -1.312 1.00 87.56 197 GLY A N 1
ATOM 1525 C CA . GLY A 1 197 ? -6.222 -9.730 -0.105 1.00 87.56 197 GLY A CA 1
ATOM 1526 C C . GLY A 1 197 ? -4.996 -9.974 0.773 1.00 87.56 197 GLY A C 1
ATOM 1527 O O . GLY A 1 197 ? -4.051 -9.183 0.811 1.00 87.56 197 GLY A O 1
ATOM 1528 N N . HIS A 1 198 ? -4.996 -11.110 1.468 1.00 85.56 198 HIS A N 1
ATOM 1529 C CA . HIS A 1 198 ? -3.983 -11.467 2.466 1.00 85.56 198 HIS A CA 1
ATOM 1530 C C . HIS A 1 198 ? -2.544 -11.479 1.946 1.00 85.56 198 HIS A C 1
ATOM 1532 O O . HIS A 1 198 ? -1.630 -11.061 2.657 1.00 85.56 198 HIS A O 1
ATOM 1538 N N . MET A 1 199 ? -2.330 -11.948 0.715 1.00 83.31 199 MET A N 1
ATOM 1539 C CA . MET A 1 199 ? -0.986 -12.030 0.137 1.00 83.31 199 MET A CA 1
ATOM 1540 C C . MET A 1 199 ? -0.409 -10.638 -0.101 1.00 83.31 199 MET A C 1
ATOM 1542 O O . MET A 1 199 ? 0.681 -10.332 0.378 1.00 83.31 199 MET A O 1
ATOM 1546 N N . ALA A 1 200 ? -1.177 -9.770 -0.764 1.00 86.06 200 ALA A N 1
ATOM 1547 C CA . ALA A 1 200 ? -0.758 -8.395 -1.000 1.00 86.06 200 ALA A CA 1
ATOM 1548 C C . ALA A 1 200 ? -0.604 -7.621 0.317 1.00 86.06 200 ALA A C 1
ATOM 1550 O O . ALA A 1 200 ? 0.321 -6.826 0.461 1.00 86.06 200 ALA A O 1
ATOM 1551 N N . PHE A 1 201 ? -1.476 -7.881 1.293 1.00 88.06 201 PHE A N 1
ATOM 1552 C CA . PHE A 1 201 ? -1.402 -7.281 2.620 1.00 88.06 201 PHE A CA 1
ATOM 1553 C C . PHE A 1 201 ? -0.097 -7.649 3.344 1.00 88.06 201 PHE A C 1
ATOM 1555 O O . PHE A 1 201 ? 0.588 -6.778 3.877 1.00 88.06 201 PHE A O 1
ATOM 1562 N N . PHE A 1 202 ? 0.287 -8.928 3.326 1.00 86.81 202 PHE A N 1
ATOM 1563 C CA . PHE A 1 202 ? 1.544 -9.391 3.913 1.00 86.81 202 PHE A CA 1
ATOM 1564 C C . PHE A 1 202 ? 2.767 -8.773 3.224 1.00 86.81 202 PHE A C 1
ATOM 1566 O O . PHE A 1 202 ? 3.644 -8.232 3.902 1.00 86.81 202 PHE A O 1
ATOM 1573 N N . ASP A 1 203 ? 2.807 -8.801 1.890 1.00 85.25 203 ASP A N 1
ATOM 1574 C CA . ASP A 1 203 ? 3.903 -8.206 1.118 1.00 85.25 203 ASP A CA 1
ATOM 1575 C C . ASP A 1 203 ? 4.016 -6.700 1.395 1.00 85.25 203 ASP A C 1
ATOM 1577 O O . ASP A 1 203 ? 5.119 -6.168 1.555 1.00 85.25 203 ASP A O 1
ATOM 1581 N N . MET A 1 204 ? 2.878 -6.017 1.546 1.00 86.88 204 MET A N 1
ATOM 1582 C CA . MET A 1 204 ? 2.828 -4.601 1.895 1.00 86.88 204 MET A CA 1
ATOM 1583 C C . MET A 1 204 ? 3.409 -4.320 3.282 1.00 86.88 204 MET A C 1
ATOM 1585 O O . MET A 1 204 ? 4.153 -3.351 3.431 1.00 86.88 204 MET A O 1
ATOM 1589 N N . LEU A 1 205 ? 3.129 -5.148 4.294 1.00 86.44 205 LEU A N 1
ATOM 1590 C CA . LEU A 1 205 ? 3.714 -4.977 5.630 1.00 86.44 205 LEU A CA 1
ATOM 1591 C C . LEU A 1 205 ? 5.242 -5.046 5.590 1.00 86.44 205 LEU A C 1
ATOM 1593 O O . LEU A 1 205 ? 5.924 -4.179 6.142 1.00 86.44 205 LEU A O 1
ATOM 1597 N N . VAL A 1 206 ? 5.771 -6.062 4.905 1.00 83.88 206 VAL A N 1
ATOM 1598 C CA . VAL A 1 206 ? 7.216 -6.261 4.735 1.00 83.88 206 VAL A CA 1
ATOM 1599 C C . VAL A 1 206 ? 7.839 -5.072 4.013 1.00 83.88 206 VAL A C 1
ATOM 1601 O O . VAL A 1 206 ? 8.808 -4.490 4.504 1.00 83.88 206 VAL A O 1
ATOM 1604 N N . THR A 1 207 ? 7.241 -4.670 2.893 1.00 83.69 207 THR A N 1
ATOM 1605 C CA . THR A 1 207 ? 7.766 -3.587 2.056 1.00 83.69 207 THR A CA 1
ATOM 1606 C C . THR A 1 207 ? 7.718 -2.243 2.788 1.00 83.69 207 THR A C 1
ATOM 1608 O O . THR A 1 207 ? 8.710 -1.519 2.828 1.00 83.69 207 THR A O 1
ATOM 1611 N N . SER A 1 208 ? 6.615 -1.941 3.480 1.00 86.00 208 SER A N 1
ATOM 1612 C CA . SER A 1 208 ? 6.463 -0.707 4.267 1.00 86.00 208 SER A CA 1
ATOM 1613 C C . SER A 1 208 ? 7.539 -0.584 5.345 1.00 86.00 208 SER A C 1
ATOM 1615 O O . SER A 1 208 ? 8.121 0.486 5.535 1.00 86.00 208 SER A O 1
ATOM 1617 N N . LYS A 1 209 ? 7.860 -1.688 6.029 1.00 82.19 209 LYS A N 1
ATOM 1618 C CA . LYS A 1 209 ? 8.930 -1.708 7.028 1.00 82.19 209 LYS A CA 1
ATOM 1619 C C . LYS A 1 209 ? 10.302 -1.463 6.409 1.00 82.19 209 LYS A C 1
ATOM 1621 O O . LYS A 1 209 ? 11.099 -0.711 6.975 1.00 82.19 209 LYS A O 1
ATOM 1626 N N . GLN A 1 210 ? 10.594 -2.094 5.276 1.00 79.06 210 GLN A N 1
ATOM 1627 C CA . GLN A 1 210 ? 11.865 -1.920 4.572 1.00 79.06 210 GLN A CA 1
ATOM 1628 C C . GLN A 1 210 ? 12.057 -0.467 4.128 1.00 79.06 210 GLN A C 1
ATOM 1630 O O . GLN A 1 210 ? 13.094 0.123 4.432 1.00 79.06 210 GLN A O 1
ATOM 1635 N N . MET A 1 211 ? 11.020 0.137 3.538 1.00 79.50 211 MET A N 1
ATOM 1636 C CA . MET A 1 211 ? 11.008 1.555 3.166 1.00 79.50 211 MET A CA 1
ATOM 1637 C C . MET A 1 211 ? 11.267 2.461 4.379 1.00 79.50 211 MET A C 1
ATOM 1639 O O . MET A 1 211 ? 12.149 3.315 4.355 1.00 79.50 211 MET A O 1
ATOM 1643 N N . ARG A 1 212 ? 10.541 2.254 5.485 1.00 78.81 212 ARG A N 1
ATOM 1644 C CA . ARG A 1 212 ? 10.620 3.121 6.679 1.00 78.81 212 ARG A CA 1
ATOM 1645 C C . ARG A 1 212 ? 11.896 2.959 7.493 1.00 78.81 212 ARG A C 1
ATOM 1647 O O . ARG A 1 212 ? 12.338 3.909 8.133 1.00 78.81 212 ARG A O 1
ATOM 1654 N N . SER A 1 213 ? 1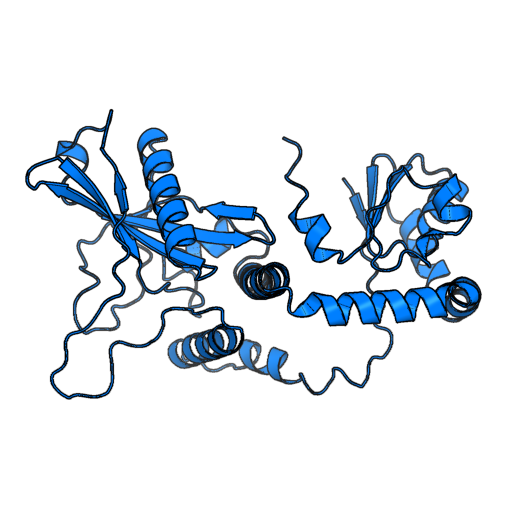2.470 1.761 7.511 1.00 78.19 213 SER A N 1
ATOM 1655 C CA . SER A 1 213 ? 13.734 1.495 8.207 1.00 78.19 213 SER A CA 1
ATOM 1656 C C . SER A 1 213 ? 14.954 1.976 7.422 1.00 78.19 213 SER A C 1
ATOM 1658 O O . SER A 1 213 ? 16.044 2.039 7.986 1.00 78.19 213 SER A O 1
ATOM 1660 N N . GLY A 1 214 ? 14.788 2.290 6.132 1.00 74.62 214 GLY A N 1
ATOM 1661 C CA . GLY A 1 214 ? 15.892 2.618 5.236 1.00 74.62 214 GLY A CA 1
ATOM 1662 C C . GLY A 1 214 ? 16.860 1.452 5.015 1.00 74.62 214 GLY A C 1
ATOM 1663 O O . GLY A 1 214 ? 17.934 1.668 4.460 1.00 74.62 214 GLY A O 1
ATOM 1664 N N . GLN A 1 215 ? 16.507 0.225 5.431 1.00 70.12 215 GLN A N 1
ATOM 1665 C CA . GLN A 1 215 ? 17.365 -0.962 5.310 1.00 70.12 215 GLN A CA 1
ATOM 1666 C C . GLN A 1 215 ? 17.775 -1.238 3.862 1.00 70.12 215 GLN A C 1
ATOM 1668 O O . GLN A 1 215 ? 18.878 -1.719 3.610 1.00 70.12 215 GLN A O 1
ATOM 1673 N N . ASP A 1 216 ? 16.909 -0.890 2.912 1.00 74.81 216 ASP A N 1
ATOM 1674 C CA . ASP A 1 216 ? 17.164 -1.104 1.494 1.00 74.81 216 ASP A CA 1
ATOM 1675 C C . ASP A 1 216 ? 17.842 0.092 0.814 1.00 74.81 216 ASP A C 1
ATOM 1677 O O . ASP A 1 216 ? 18.133 0.010 -0.375 1.00 74.81 216 ASP A O 1
ATOM 1681 N N . HIS A 1 217 ? 18.161 1.177 1.533 1.00 80.81 217 HIS A N 1
ATOM 1682 C CA . HIS A 1 217 ? 18.791 2.357 0.935 1.00 80.81 217 HIS A CA 1
ATOM 1683 C C . HIS A 1 217 ? 20.125 2.013 0.259 1.00 80.81 217 HIS A C 1
ATOM 1685 O O . HIS A 1 217 ? 20.293 2.276 -0.930 1.00 80.81 217 HIS A O 1
ATOM 1691 N N . ASP A 1 218 ? 21.033 1.346 0.978 1.00 81.69 218 ASP A N 1
ATOM 1692 C CA . ASP A 1 218 ? 22.347 0.959 0.449 1.00 81.69 218 ASP A CA 1
ATOM 1693 C C . ASP A 1 218 ? 22.216 -0.042 -0.706 1.00 81.69 218 ASP A C 1
ATOM 1695 O O . ASP A 1 218 ? 22.929 0.050 -1.708 1.00 81.69 218 ASP A O 1
ATOM 1699 N N . ARG A 1 219 ? 21.264 -0.982 -0.602 1.00 82.62 219 ARG A N 1
ATOM 1700 C CA . ARG A 1 219 ? 20.971 -1.955 -1.664 1.00 82.62 219 ARG A CA 1
ATOM 1701 C C . ARG A 1 219 ? 20.454 -1.257 -2.920 1.00 82.62 219 ARG A C 1
ATOM 1703 O O . ARG A 1 219 ? 20.926 -1.549 -4.016 1.00 82.62 219 ARG A O 1
ATOM 1710 N N . ASN A 1 220 ? 19.513 -0.331 -2.768 1.00 85.06 220 ASN A N 1
ATOM 1711 C CA . ASN A 1 220 ? 18.914 0.420 -3.865 1.00 85.06 220 ASN A CA 1
ATOM 1712 C C . ASN A 1 220 ? 19.934 1.372 -4.498 1.00 85.06 220 ASN A C 1
ATOM 1714 O O . ASN A 1 220 ? 19.996 1.475 -5.720 1.00 85.06 220 ASN A O 1
ATOM 1718 N N . GLN A 1 221 ? 20.799 1.995 -3.694 1.00 87.19 221 GLN A N 1
ATOM 1719 C CA . GLN A 1 221 ? 21.907 2.809 -4.185 1.00 87.19 221 GLN A CA 1
ATOM 1720 C C . GLN A 1 221 ? 22.933 1.966 -4.952 1.00 87.19 221 GLN A C 1
ATOM 1722 O O . GLN A 1 221 ? 23.396 2.374 -6.019 1.00 87.19 221 GLN A O 1
ATOM 1727 N N . HIS A 1 222 ? 23.271 0.776 -4.448 1.00 88.44 222 HIS A N 1
ATOM 1728 C CA . HIS A 1 222 ? 24.141 -0.159 -5.153 1.00 88.44 222 HIS A CA 1
ATOM 1729 C C . HIS A 1 222 ? 23.529 -0.586 -6.493 1.00 88.44 222 HIS A C 1
ATOM 1731 O O . HIS A 1 222 ? 24.198 -0.508 -7.523 1.00 88.44 222 HIS A O 1
ATOM 1737 N N . LEU A 1 223 ? 22.246 -0.962 -6.497 1.00 88.00 223 LEU A N 1
ATOM 1738 C CA . LEU A 1 223 ? 21.508 -1.339 -7.701 1.00 88.00 223 LEU A CA 1
ATOM 1739 C C . LEU A 1 223 ? 21.477 -0.198 -8.728 1.00 88.00 223 LEU A C 1
ATOM 1741 O O . LEU A 1 223 ? 21.778 -0.422 -9.901 1.00 88.00 223 LEU A O 1
ATOM 1745 N N . ALA A 1 224 ? 21.188 1.029 -8.286 1.00 91.25 224 ALA A N 1
ATOM 1746 C CA . ALA A 1 224 ? 21.249 2.222 -9.124 1.00 91.25 224 ALA A CA 1
ATOM 1747 C C . ALA A 1 224 ? 22.642 2.402 -9.743 1.00 91.25 224 ALA A C 1
ATOM 1749 O O . ALA A 1 224 ? 22.751 2.637 -10.942 1.00 91.25 224 ALA A O 1
ATOM 1750 N N . GLY A 1 225 ? 23.710 2.218 -8.958 1.00 91.19 225 GLY A N 1
ATOM 1751 C CA . GLY A 1 225 ? 25.092 2.297 -9.435 1.00 91.19 225 GLY A CA 1
ATOM 1752 C C . GLY A 1 225 ? 25.452 1.225 -10.472 1.00 91.19 225 GLY A C 1
ATOM 1753 O O . GLY A 1 225 ? 26.145 1.517 -11.450 1.00 91.19 225 GLY A O 1
ATOM 1754 N N . VAL A 1 226 ? 24.956 -0.005 -10.303 1.00 91.56 226 VAL A N 1
ATOM 1755 C CA . VAL A 1 226 ? 25.124 -1.086 -11.289 1.00 91.56 226 VAL A CA 1
ATOM 1756 C C . VAL A 1 226 ? 24.458 -0.710 -12.612 1.00 91.56 226 VAL A C 1
ATOM 1758 O O . VAL A 1 226 ? 25.092 -0.800 -13.667 1.00 91.56 226 VAL A O 1
ATOM 1761 N N . TYR A 1 227 ? 23.211 -0.238 -12.568 1.00 91.44 227 TYR A N 1
ATOM 1762 C CA . TYR A 1 227 ? 22.488 0.173 -13.771 1.00 91.44 227 TYR A CA 1
ATOM 1763 C C . TYR A 1 227 ? 23.058 1.444 -14.407 1.00 91.44 227 TYR A C 1
ATOM 1765 O O . TYR A 1 227 ? 23.153 1.503 -15.630 1.00 91.44 227 TYR A O 1
ATOM 1773 N N . ASP A 1 228 ? 23.552 2.401 -13.619 1.00 92.50 228 ASP A N 1
ATOM 1774 C CA . ASP A 1 228 ? 24.290 3.564 -14.123 1.00 92.50 228 ASP A CA 1
ATOM 1775 C C . ASP A 1 228 ? 25.519 3.125 -14.937 1.00 92.50 228 ASP A C 1
ATOM 1777 O O . ASP A 1 228 ? 25.767 3.638 -16.032 1.00 92.50 228 ASP A O 1
ATOM 1781 N N . GLY A 1 229 ? 26.278 2.146 -14.431 1.00 89.62 229 GLY A N 1
ATOM 1782 C CA . GLY A 1 229 ? 27.430 1.574 -15.130 1.00 89.62 229 GLY A CA 1
ATOM 1783 C C . GLY A 1 229 ? 27.051 0.753 -16.367 1.00 89.62 229 GLY A C 1
ATOM 1784 O O . GLY A 1 229 ? 27.814 0.698 -17.337 1.00 89.62 229 GLY A O 1
ATOM 1785 N N . PHE A 1 230 ? 25.871 0.132 -16.358 1.00 88.75 230 PHE A N 1
ATOM 1786 C CA . PHE A 1 230 ? 25.363 -0.672 -17.467 1.00 88.75 230 PHE A CA 1
ATOM 1787 C C . PHE A 1 230 ? 24.686 0.159 -18.569 1.00 88.75 230 PHE A C 1
ATOM 1789 O O . PHE A 1 230 ? 24.702 -0.251 -19.734 1.00 88.75 230 PHE A O 1
ATOM 1796 N N . ALA A 1 231 ? 24.165 1.346 -18.241 1.00 89.69 231 ALA A N 1
ATOM 1797 C CA . ALA A 1 231 ? 23.395 2.209 -19.137 1.00 89.69 231 ALA A CA 1
ATOM 1798 C C . ALA A 1 231 ? 24.021 2.416 -20.534 1.00 89.69 231 ALA A C 1
ATOM 1800 O O . ALA A 1 231 ? 23.304 2.256 -21.525 1.00 89.69 231 ALA A O 1
ATOM 1801 N N . PRO A 1 232 ? 25.344 2.656 -20.690 1.00 87.56 232 PRO A N 1
ATOM 1802 C CA . PRO A 1 232 ? 25.953 2.838 -22.013 1.00 87.56 232 PRO A CA 1
ATOM 1803 C C . PRO A 1 232 ? 25.854 1.615 -22.938 1.00 87.56 232 PRO A C 1
ATOM 1805 O O . PRO A 1 232 ? 25.999 1.744 -24.151 1.00 87.56 232 PRO A O 1
ATOM 1808 N N . ARG A 1 233 ? 25.650 0.417 -22.377 1.00 86.75 233 ARG A N 1
ATOM 1809 C CA . ARG A 1 233 ? 25.569 -0.857 -23.112 1.00 86.75 233 ARG A CA 1
ATOM 1810 C C . ARG A 1 233 ? 24.149 -1.409 -23.182 1.00 86.75 233 ARG A C 1
ATOM 1812 O O . ARG A 1 233 ? 23.929 -2.403 -23.873 1.00 86.75 233 ARG A O 1
ATOM 1819 N N . TYR A 1 234 ? 23.201 -0.771 -22.499 1.00 83.56 234 TYR A N 1
ATOM 1820 C CA . TYR A 1 234 ? 21.853 -1.290 -22.302 1.00 83.56 234 TYR A CA 1
ATOM 1821 C C . TYR A 1 234 ? 21.125 -1.557 -23.623 1.00 83.56 234 TYR A C 1
ATOM 1823 O O . TYR A 1 234 ? 20.617 -2.655 -23.833 1.00 83.56 234 TYR A O 1
ATOM 1831 N N . HIS A 1 235 ? 21.170 -0.603 -24.557 1.00 80.50 235 HIS A N 1
ATOM 1832 C CA . HIS A 1 235 ? 20.537 -0.733 -25.874 1.00 80.50 235 HIS A CA 1
ATOM 1833 C C . HIS A 1 235 ? 21.070 -1.945 -26.663 1.00 80.50 235 HIS A C 1
ATOM 1835 O O . HIS A 1 235 ? 20.309 -2.750 -27.195 1.00 80.50 235 HIS A O 1
ATOM 1841 N N . ALA A 1 236 ? 22.395 -2.131 -26.673 1.00 80.06 236 ALA A N 1
ATOM 1842 C CA . ALA A 1 236 ? 23.028 -3.259 -27.351 1.00 80.06 236 ALA A CA 1
ATOM 1843 C C . ALA A 1 236 ? 22.713 -4.599 -26.669 1.00 80.06 236 ALA A C 1
ATOM 1845 O O . ALA A 1 236 ? 22.497 -5.600 -27.348 1.00 80.06 236 ALA A O 1
ATOM 1846 N N . ALA A 1 237 ? 22.669 -4.637 -25.335 1.00 77.88 237 ALA A N 1
ATOM 1847 C CA . ALA A 1 237 ? 22.280 -5.837 -24.602 1.00 77.88 237 ALA A CA 1
ATOM 1848 C C . ALA A 1 237 ? 20.821 -6.217 -24.893 1.00 77.88 237 ALA A C 1
ATOM 1850 O O . ALA A 1 237 ? 20.538 -7.371 -25.201 1.00 77.88 237 ALA A O 1
ATOM 1851 N N . ARG A 1 238 ? 19.912 -5.238 -24.892 1.00 74.00 238 ARG A N 1
ATOM 1852 C CA . ARG A 1 238 ? 18.486 -5.432 -25.175 1.00 74.00 238 ARG A CA 1
ATOM 1853 C C . ARG A 1 238 ? 18.184 -5.950 -26.574 1.00 74.00 238 ARG A C 1
ATOM 1855 O O . ARG A 1 238 ? 17.330 -6.824 -26.722 1.00 74.00 238 ARG A O 1
ATOM 1862 N N . ALA A 1 239 ? 18.898 -5.464 -27.589 1.00 73.25 239 ALA A N 1
ATOM 1863 C CA . ALA A 1 239 ? 18.751 -5.959 -28.958 1.00 73.25 239 ALA A CA 1
ATOM 1864 C C . ALA A 1 239 ? 18.952 -7.488 -29.059 1.00 73.25 239 ALA A C 1
ATOM 1866 O O . ALA A 1 239 ? 18.421 -8.125 -29.967 1.00 73.25 239 ALA A O 1
ATOM 1867 N N . ASN A 1 240 ? 19.668 -8.083 -28.097 1.00 74.38 240 ASN A N 1
ATOM 1868 C CA . ASN A 1 240 ? 19.977 -9.508 -28.049 1.00 74.38 240 ASN A CA 1
ATOM 1869 C C . ASN A 1 240 ? 19.060 -10.334 -27.123 1.00 74.38 240 ASN A C 1
ATOM 1871 O O . ASN A 1 240 ? 19.165 -11.557 -27.131 1.00 74.38 240 ASN A O 1
ATOM 1875 N N . THR A 1 241 ? 18.160 -9.720 -26.343 1.00 70.31 241 THR A N 1
ATOM 1876 C CA . THR A 1 241 ? 17.323 -10.423 -25.342 1.00 70.31 241 THR A CA 1
ATOM 1877 C C . THR A 1 241 ? 15.860 -10.596 -25.757 1.00 70.31 241 THR A C 1
ATOM 1879 O O . THR A 1 241 ? 15.063 -11.138 -24.998 1.00 70.31 241 THR A O 1
ATOM 1882 N N . GLY A 1 242 ? 15.472 -10.136 -26.952 1.00 73.44 242 GLY A N 1
ATOM 1883 C CA . GLY A 1 242 ? 14.092 -10.230 -27.452 1.00 73.44 242 GLY A CA 1
ATOM 1884 C C . GLY A 1 242 ? 13.100 -9.256 -26.799 1.00 73.44 242 GLY A C 1
ATOM 1885 O O . GLY A 1 242 ? 11.951 -9.185 -27.229 1.00 73.44 242 GLY A O 1
ATOM 1886 N N . LEU A 1 243 ? 13.537 -8.456 -25.822 1.00 74.06 243 LEU A N 1
ATOM 1887 C CA . LEU A 1 243 ? 12.686 -7.524 -25.072 1.00 74.06 243 LEU A CA 1
ATOM 1888 C C . LEU A 1 243 ? 12.033 -6.455 -25.941 1.00 74.06 243 LEU A C 1
ATOM 1890 O O . LEU A 1 243 ? 10.887 -6.085 -25.705 1.00 74.06 243 LEU A O 1
ATOM 1894 N N . SER A 1 244 ? 12.738 -5.973 -26.964 1.00 76.62 244 SER A N 1
ATOM 1895 C CA . SER A 1 244 ? 12.179 -4.972 -27.876 1.00 76.62 244 SER A CA 1
ATOM 1896 C C . SER A 1 244 ? 11.001 -5.538 -28.672 1.00 76.62 244 SER A C 1
ATOM 1898 O O . SER A 1 244 ? 9.997 -4.855 -28.811 1.00 76.62 244 SER A O 1
ATOM 1900 N N . ARG A 1 245 ? 11.042 -6.825 -29.053 1.00 82.19 245 ARG A N 1
ATOM 1901 C CA . ARG A 1 245 ? 9.898 -7.491 -29.700 1.00 82.19 245 ARG A CA 1
ATOM 1902 C C . ARG A 1 245 ? 8.707 -7.613 -28.759 1.00 82.19 245 ARG A C 1
ATOM 1904 O O . ARG A 1 245 ? 7.601 -7.289 -29.153 1.00 82.19 245 ARG A O 1
ATOM 1911 N N . MET A 1 246 ? 8.939 -8.003 -27.503 1.00 84.38 246 MET A N 1
ATOM 1912 C CA . MET A 1 246 ? 7.867 -8.066 -26.505 1.00 84.38 246 MET A CA 1
ATOM 1913 C C . MET A 1 246 ? 7.190 -6.699 -26.315 1.00 84.38 246 MET A C 1
ATOM 1915 O O . MET A 1 246 ? 5.970 -6.626 -26.243 1.00 84.38 246 MET A O 1
ATOM 1919 N N . GLN A 1 247 ? 7.961 -5.612 -26.249 1.00 85.12 247 GLN A N 1
ATOM 1920 C CA . GLN A 1 247 ? 7.411 -4.259 -26.119 1.00 85.12 247 GLN A CA 1
ATOM 1921 C C . GLN A 1 247 ? 6.665 -3.787 -27.376 1.00 85.12 247 GLN A C 1
ATOM 1923 O O . GLN A 1 247 ? 5.647 -3.109 -27.250 1.00 85.12 247 GLN A O 1
ATOM 1928 N N . GLU A 1 248 ? 7.138 -4.159 -28.568 1.00 85.75 248 GLU A N 1
ATOM 1929 C CA . GLU A 1 248 ? 6.422 -3.938 -29.832 1.00 85.75 248 GLU A CA 1
ATOM 1930 C C . GLU A 1 248 ? 5.110 -4.732 -29.913 1.00 85.75 248 GLU A C 1
ATOM 1932 O O . GLU A 1 248 ? 4.115 -4.222 -30.418 1.00 85.75 248 GLU A O 1
ATOM 1937 N N . ASP A 1 249 ? 5.088 -5.973 -29.429 1.00 87.50 249 ASP A N 1
ATOM 1938 C CA . ASP A 1 249 ? 3.869 -6.784 -29.406 1.00 87.50 249 ASP A CA 1
ATOM 1939 C C . ASP A 1 249 ? 2.858 -6.177 -28.423 1.00 87.50 249 ASP A C 1
ATOM 1941 O O . ASP A 1 249 ? 1.707 -5.933 -28.784 1.00 87.50 249 ASP A O 1
ATOM 1945 N N . LEU A 1 250 ? 3.313 -5.795 -27.222 1.00 86.69 250 LEU A N 1
ATOM 1946 C CA . LEU A 1 250 ? 2.478 -5.091 -26.248 1.00 86.69 250 LEU A CA 1
ATOM 1947 C C . LEU A 1 250 ? 1.887 -3.802 -26.831 1.00 86.69 250 LEU A C 1
ATOM 1949 O O . LEU A 1 250 ? 0.689 -3.573 -26.677 1.00 86.69 250 LEU A O 1
ATOM 1953 N N . SER A 1 251 ? 2.686 -2.972 -27.512 1.00 87.12 251 SER A N 1
ATOM 1954 C CA . SER A 1 251 ? 2.199 -1.703 -28.073 1.00 87.12 251 SER A CA 1
ATOM 1955 C C . SER A 1 251 ? 1.125 -1.877 -29.150 1.00 87.12 251 SER A C 1
ATOM 1957 O O . SER A 1 251 ? 0.337 -0.956 -29.367 1.00 87.12 251 SER A O 1
ATOM 1959 N N . ARG A 1 252 ? 1.082 -3.036 -29.818 1.00 86.62 252 ARG A N 1
ATOM 1960 C CA . ARG A 1 252 ? 0.059 -3.381 -30.816 1.00 86.62 252 ARG A CA 1
ATOM 1961 C C . ARG A 1 252 ? -1.178 -4.006 -30.187 1.00 86.62 252 ARG A C 1
ATOM 1963 O O . ARG A 1 252 ? -2.288 -3.720 -30.631 1.00 86.62 252 ARG A O 1
ATOM 1970 N N . ASP A 1 253 ? -0.981 -4.850 -29.181 1.00 88.31 253 ASP A N 1
ATOM 1971 C CA . ASP A 1 253 ? -2.051 -5.635 -28.565 1.00 88.31 253 ASP A CA 1
ATOM 1972 C C . ASP A 1 253 ? -2.915 -4.808 -27.606 1.00 88.31 253 ASP A C 1
ATOM 1974 O O . ASP A 1 253 ? -4.089 -5.123 -27.391 1.00 88.31 253 ASP A O 1
ATOM 1978 N N . TYR A 1 254 ? -2.360 -3.730 -27.047 1.00 86.75 254 TYR A N 1
ATOM 1979 C CA . TYR A 1 254 ? -3.039 -2.892 -26.066 1.00 86.75 254 TYR A CA 1
ATOM 1980 C C . TYR A 1 254 ? -3.107 -1.433 -26.513 1.00 86.75 254 TYR A C 1
ATOM 1982 O O . TYR A 1 254 ? -2.140 -0.844 -26.990 1.00 86.75 254 TYR A O 1
ATOM 1990 N N . ASP A 1 255 ? -4.258 -0.804 -26.278 1.00 88.44 255 ASP A N 1
ATOM 1991 C CA . ASP A 1 255 ? -4.378 0.641 -26.426 1.00 88.44 255 ASP A CA 1
ATOM 1992 C C . ASP A 1 255 ? -3.647 1.332 -25.268 1.00 88.44 255 ASP A C 1
ATOM 1994 O O . ASP A 1 255 ? -4.078 1.255 -24.117 1.00 88.44 255 ASP A O 1
ATOM 1998 N N . PHE A 1 256 ? -2.582 2.068 -25.577 1.00 91.44 256 PHE A N 1
ATOM 1999 C CA . PHE A 1 256 ? -1.833 2.899 -24.628 1.00 91.44 256 PHE A CA 1
ATOM 2000 C C . PHE A 1 256 ? -2.115 4.402 -24.771 1.00 91.44 256 PHE A C 1
ATOM 2002 O O . PHE A 1 256 ? -1.420 5.219 -24.172 1.00 91.44 256 PHE A O 1
ATOM 2009 N N . SER A 1 257 ? -3.153 4.801 -25.514 1.00 91.00 257 SER A N 1
ATOM 2010 C CA . SER A 1 257 ? -3.550 6.210 -25.586 1.00 91.00 257 SER A CA 1
ATOM 2011 C C . SER A 1 257 ? -3.950 6.766 -24.210 1.00 91.00 257 SER A C 1
ATOM 2013 O O . SER A 1 257 ? -4.452 6.041 -23.337 1.00 91.00 257 SER A O 1
ATOM 2015 N N . GLY A 1 258 ? -3.720 8.065 -24.002 1.00 91.75 258 GLY A N 1
ATOM 2016 C CA . GLY A 1 258 ? -3.962 8.737 -22.722 1.00 91.75 258 GLY A CA 1
ATOM 2017 C C . GLY A 1 258 ? -2.710 8.787 -21.847 1.00 91.75 258 GLY A C 1
ATOM 2018 O O . GLY A 1 258 ? -1.648 9.154 -22.334 1.00 91.75 258 GLY A O 1
ATOM 2019 N N . THR A 1 259 ? -2.830 8.476 -20.554 1.00 92.50 259 THR A N 1
ATOM 2020 C CA . THR A 1 259 ? -1.710 8.549 -19.595 1.00 92.50 259 THR A CA 1
ATOM 2021 C C . THR A 1 259 ? -1.155 7.165 -19.273 1.00 92.50 259 THR A C 1
ATOM 2023 O O . THR A 1 259 ? -1.898 6.287 -18.809 1.00 92.50 259 THR A O 1
ATOM 2026 N N . VAL A 1 260 ? 0.156 7.013 -19.451 1.00 91.94 260 VAL A N 1
ATOM 2027 C CA . VAL A 1 260 ? 0.921 5.785 -19.208 1.00 91.94 260 VAL A CA 1
ATOM 2028 C C . VAL A 1 260 ? 1.942 6.034 -18.103 1.00 91.94 260 VAL A C 1
ATOM 2030 O O . VAL A 1 260 ? 2.663 7.030 -18.135 1.00 91.94 260 VAL A O 1
ATOM 2033 N N . LEU A 1 261 ? 1.998 5.121 -17.136 1.00 91.50 261 LEU A N 1
ATOM 2034 C CA . LEU A 1 261 ? 3.083 5.027 -16.167 1.00 91.50 261 LEU A CA 1
ATOM 2035 C C . LEU A 1 261 ? 3.974 3.844 -16.553 1.00 91.50 261 LEU A C 1
ATOM 2037 O O . LEU A 1 261 ? 3.514 2.700 -16.554 1.00 91.50 261 LEU A O 1
ATOM 2041 N N . ASP A 1 262 ? 5.225 4.136 -16.890 1.00 91.88 262 ASP A N 1
ATOM 2042 C CA . ASP A 1 262 ? 6.238 3.157 -17.279 1.00 91.88 262 ASP A CA 1
ATOM 2043 C C . ASP A 1 262 ? 7.210 2.909 -16.116 1.00 91.88 262 ASP A C 1
ATOM 2045 O O . ASP A 1 262 ? 7.971 3.797 -15.714 1.00 91.88 262 ASP A O 1
ATOM 2049 N N . LEU A 1 263 ? 7.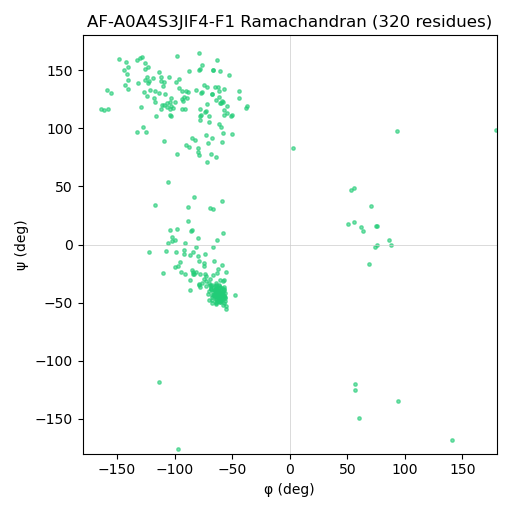132 1.714 -15.532 1.00 90.75 263 LEU A N 1
ATOM 2050 C CA . LEU A 1 263 ? 7.919 1.308 -14.369 1.00 90.75 263 LEU A CA 1
ATOM 2051 C C . LEU A 1 263 ? 9.190 0.585 -14.816 1.00 90.75 263 LEU A C 1
ATOM 2053 O O . LEU A 1 263 ? 9.115 -0.342 -15.620 1.00 90.75 263 LEU A O 1
ATOM 2057 N N . ALA A 1 264 ? 10.338 0.979 -14.258 1.00 90.31 264 ALA A N 1
ATOM 2058 C CA . ALA A 1 264 ? 11.660 0.610 -14.767 1.00 90.31 264 ALA A CA 1
ATOM 2059 C C . ALA A 1 264 ? 11.819 1.022 -16.240 1.00 90.31 264 ALA A C 1
ATOM 2061 O O . ALA A 1 264 ? 12.232 0.234 -17.093 1.00 90.31 264 ALA A O 1
ATOM 2062 N N . CYS A 1 265 ? 11.454 2.278 -16.529 1.00 91.25 265 CYS A N 1
ATOM 2063 C CA . CYS A 1 265 ? 11.418 2.836 -17.883 1.00 91.25 265 CYS A CA 1
ATOM 2064 C C . CYS A 1 265 ? 12.776 2.795 -18.607 1.00 91.25 265 CYS A C 1
ATOM 2066 O O . CYS A 1 265 ? 12.843 2.902 -19.836 1.00 91.25 265 CYS A O 1
ATOM 2068 N N . GLY A 1 266 ? 13.871 2.624 -17.863 1.00 91.44 266 GLY A N 1
ATOM 2069 C CA . GLY A 1 266 ? 15.211 2.458 -18.380 1.00 91.44 266 GLY A CA 1
ATOM 2070 C C . GLY A 1 266 ? 15.625 3.618 -19.275 1.00 91.44 266 GLY A C 1
ATOM 2071 O O . GLY A 1 266 ? 15.564 4.788 -18.898 1.00 91.44 266 GLY A O 1
ATOM 2072 N N . ASN A 1 267 ? 16.040 3.283 -20.495 1.00 91.62 267 ASN A N 1
ATOM 2073 C CA . ASN A 1 267 ? 16.411 4.251 -21.521 1.00 91.62 267 ASN A CA 1
ATOM 2074 C C . ASN A 1 267 ? 15.221 4.763 -22.348 1.00 91.62 267 ASN A C 1
ATOM 2076 O O . ASN A 1 267 ? 15.462 5.391 -23.375 1.00 91.62 267 ASN A O 1
ATOM 2080 N N . GLY A 1 268 ? 13.970 4.513 -21.959 1.00 91.81 268 GLY A N 1
ATOM 2081 C CA . GLY A 1 268 ? 12.783 5.099 -22.591 1.00 91.81 268 GLY A CA 1
ATOM 2082 C C . GLY A 1 268 ? 12.385 4.510 -23.943 1.00 91.81 268 GLY A C 1
ATOM 2083 O O . GLY A 1 268 ? 11.610 5.124 -24.674 1.00 91.81 268 GLY A O 1
ATOM 2084 N N . GLU A 1 269 ? 12.903 3.333 -24.302 1.00 90.06 269 GLU A N 1
ATOM 2085 C CA . GLU A 1 269 ? 12.560 2.663 -25.565 1.00 90.06 269 GLU A CA 1
ATOM 2086 C C . GLU A 1 269 ? 11.058 2.413 -25.716 1.00 90.06 269 GLU A C 1
ATOM 2088 O O . GLU A 1 269 ? 10.528 2.558 -26.813 1.00 90.06 269 GLU A O 1
ATOM 2093 N N . PHE A 1 270 ? 10.350 2.084 -24.632 1.00 91.56 270 PHE A N 1
ATOM 2094 C CA . PHE A 1 270 ? 8.915 1.828 -24.723 1.00 91.56 270 PHE A CA 1
ATOM 2095 C C . PHE A 1 270 ? 8.142 3.078 -25.155 1.00 91.56 270 PHE A C 1
ATOM 2097 O O . PHE A 1 270 ? 7.307 3.002 -26.054 1.00 91.56 270 PHE A O 1
ATOM 2104 N N . GLY A 1 271 ? 8.471 4.248 -24.600 1.00 93.62 271 GLY A N 1
ATOM 2105 C CA . GLY A 1 271 ? 7.868 5.505 -25.039 1.00 93.62 271 GLY A CA 1
ATOM 2106 C C . GLY A 1 271 ? 8.201 5.878 -26.484 1.00 93.62 271 GLY A C 1
ATOM 2107 O O . GLY A 1 271 ? 7.341 6.423 -27.177 1.00 93.62 271 GLY A O 1
ATOM 2108 N N . ALA A 1 272 ? 9.399 5.535 -26.968 1.00 93.00 272 ALA A N 1
ATOM 2109 C CA . ALA A 1 272 ? 9.738 5.677 -28.385 1.00 93.00 272 ALA A CA 1
ATOM 2110 C C . ALA A 1 272 ? 8.864 4.764 -29.259 1.00 93.00 272 ALA A C 1
ATOM 2112 O O . ALA A 1 272 ? 8.210 5.247 -30.181 1.00 93.00 272 ALA A O 1
ATOM 2113 N N . ILE A 1 273 ? 8.761 3.478 -28.906 1.00 92.38 273 ILE A N 1
ATOM 2114 C CA . ILE A 1 273 ? 7.933 2.488 -29.611 1.00 92.38 273 ILE A CA 1
ATOM 2115 C C . ILE A 1 273 ? 6.472 2.947 -29.684 1.00 92.38 273 ILE A C 1
ATOM 2117 O O . ILE A 1 273 ? 5.858 2.850 -30.747 1.00 92.38 273 ILE A O 1
ATOM 2121 N N . LEU A 1 274 ? 5.900 3.451 -28.585 1.00 93.44 274 LEU A N 1
ATOM 2122 C CA . LEU A 1 274 ? 4.521 3.947 -28.568 1.00 93.44 274 LEU A CA 1
ATOM 2123 C C . LEU A 1 274 ? 4.327 5.106 -29.557 1.00 93.44 274 LEU A C 1
ATOM 2125 O O . LEU A 1 274 ? 3.410 5.067 -30.381 1.00 93.44 274 LEU A O 1
ATOM 2129 N N . HIS A 1 275 ? 5.201 6.112 -29.523 1.00 93.94 275 HIS A N 1
ATOM 2130 C CA . HIS A 1 275 ? 5.098 7.262 -30.421 1.00 93.94 275 HIS A CA 1
ATOM 2131 C C . HIS A 1 275 ? 5.370 6.912 -31.890 1.00 93.94 275 HIS A C 1
ATOM 2133 O O . HIS A 1 275 ? 4.676 7.427 -32.767 1.00 93.94 275 HIS A O 1
ATOM 2139 N N . GLU A 1 276 ? 6.315 6.013 -32.175 1.00 92.06 276 GLU A N 1
ATOM 2140 C CA . GLU A 1 276 ? 6.589 5.516 -33.532 1.00 92.06 276 GLU A CA 1
ATOM 2141 C C . GLU A 1 276 ? 5.381 4.787 -34.136 1.00 92.06 276 GLU A C 1
ATOM 2143 O O . GLU A 1 276 ? 5.101 4.930 -35.327 1.00 92.06 276 GLU A O 1
ATOM 2148 N N . HIS A 1 277 ? 4.607 4.074 -33.312 1.00 89.69 277 HIS A N 1
ATOM 2149 C CA . HIS A 1 277 ? 3.345 3.449 -33.720 1.00 89.69 277 HIS A CA 1
ATOM 2150 C C . HIS A 1 277 ? 2.158 4.432 -33.765 1.00 89.69 277 HIS A C 1
ATOM 2152 O O . HIS A 1 277 ? 1.023 4.022 -34.009 1.00 89.69 277 HIS A O 1
ATOM 2158 N N . GLY A 1 278 ? 2.392 5.731 -33.555 1.00 90.81 278 GLY A N 1
ATOM 2159 C CA . GLY A 1 278 ? 1.360 6.766 -33.604 1.00 90.81 278 GLY A CA 1
ATOM 2160 C C . GLY A 1 278 ? 0.434 6.787 -32.386 1.00 90.81 278 GLY A C 1
ATOM 2161 O O . GLY A 1 278 ? -0.633 7.404 -32.441 1.00 90.81 278 GLY A O 1
ATOM 2162 N N . VAL A 1 279 ? 0.813 6.134 -31.283 1.00 92.44 279 VAL A N 1
ATOM 2163 C CA . VAL A 1 279 ? 0.041 6.170 -30.039 1.00 92.44 279 VAL A CA 1
ATOM 2164 C C . VAL A 1 279 ? 0.182 7.552 -29.407 1.00 92.44 279 VAL A C 1
ATOM 2166 O O . VAL A 1 279 ? 1.274 7.992 -29.058 1.00 92.44 279 VAL A O 1
ATOM 2169 N N . SER A 1 280 ? -0.943 8.242 -29.218 1.00 91.31 280 SER A N 1
ATOM 2170 C CA . SER A 1 280 ? -0.988 9.516 -28.496 1.00 91.31 280 SER A CA 1
ATOM 2171 C C . SER A 1 280 ? -0.964 9.270 -26.982 1.00 91.31 280 SER A C 1
ATOM 2173 O O . SER A 1 280 ? -2.019 9.247 -26.337 1.00 91.31 280 SER A O 1
ATOM 2175 N N . ALA A 1 281 ? 0.231 9.080 -26.422 1.00 92.44 281 ALA A N 1
ATOM 2176 C CA . ALA A 1 281 ? 0.451 8.828 -25.000 1.00 92.44 281 ALA A CA 1
ATOM 2177 C C . ALA A 1 281 ? 1.162 10.001 -24.301 1.00 92.44 281 ALA A C 1
ATOM 2179 O O . ALA A 1 281 ? 2.047 10.646 -24.850 1.00 92.44 281 ALA A O 1
ATOM 2180 N N . LYS A 1 282 ? 0.780 10.255 -23.051 1.00 94.25 282 LYS A N 1
ATOM 2181 C CA . LYS A 1 282 ? 1.515 11.070 -22.082 1.00 94.25 282 LYS A CA 1
ATOM 2182 C C . LYS A 1 282 ? 2.174 10.123 -21.098 1.00 94.25 282 LYS A C 1
ATOM 2184 O O . LYS A 1 282 ? 1.471 9.426 -20.363 1.00 94.25 282 LYS A O 1
ATOM 2189 N N . ILE A 1 283 ? 3.498 10.050 -21.138 1.00 94.62 283 ILE A N 1
ATOM 2190 C CA . ILE A 1 283 ? 4.241 8.976 -20.483 1.00 94.62 283 ILE A CA 1
ATOM 2191 C C . ILE A 1 283 ? 5.022 9.549 -19.309 1.00 94.62 283 ILE A C 1
ATOM 2193 O O . ILE A 1 283 ? 5.915 10.368 -19.496 1.00 94.62 283 ILE A O 1
ATOM 2197 N N . SER A 1 284 ? 4.696 9.101 -18.103 1.00 93.56 284 SER A N 1
ATOM 2198 C CA . SER A 1 284 ? 5.523 9.305 -16.914 1.00 93.56 284 SER A CA 1
ATOM 2199 C C . SER A 1 284 ? 6.383 8.064 -16.688 1.00 93.56 284 SER A C 1
ATOM 2201 O O . SER A 1 284 ? 5.921 6.946 -16.911 1.00 93.56 284 SER A O 1
ATOM 2203 N N . GLY A 1 285 ? 7.628 8.251 -16.252 1.00 92.69 285 GLY A N 1
ATOM 2204 C CA . GLY A 1 285 ? 8.575 7.154 -16.040 1.00 92.69 285 GLY A CA 1
ATOM 2205 C C . GLY A 1 285 ? 9.138 7.131 -14.625 1.00 92.69 285 GLY A C 1
ATOM 2206 O O . GLY A 1 285 ? 9.391 8.188 -14.034 1.00 92.69 285 GLY A O 1
ATOM 2207 N N . ILE A 1 286 ? 9.353 5.917 -14.118 1.00 93.44 286 ILE A N 1
ATOM 2208 C CA . ILE A 1 286 ? 10.083 5.653 -12.877 1.00 93.44 286 ILE A CA 1
ATOM 2209 C C . ILE A 1 286 ? 11.268 4.751 -13.197 1.00 93.44 286 ILE A C 1
ATOM 2211 O O . ILE A 1 286 ? 11.104 3.737 -13.878 1.00 93.44 286 ILE A O 1
ATOM 2215 N N . ASP A 1 287 ? 12.451 5.093 -12.699 1.00 93.56 287 ASP A N 1
ATOM 2216 C CA . ASP A 1 287 ? 13.609 4.202 -12.737 1.00 93.56 287 ASP A CA 1
ATOM 2217 C C . ASP A 1 287 ? 14.457 4.354 -11.475 1.00 93.56 287 ASP A C 1
ATOM 2219 O O . ASP A 1 287 ? 14.542 5.433 -10.893 1.00 93.56 287 ASP A O 1
ATOM 2223 N N . VAL A 1 288 ? 15.124 3.281 -11.060 1.00 91.75 288 VAL A N 1
ATOM 2224 C CA . VAL A 1 288 ? 16.039 3.329 -9.914 1.00 91.75 288 VAL A CA 1
ATOM 2225 C C . VAL A 1 288 ? 17.348 4.052 -10.262 1.00 91.75 288 VAL A C 1
ATOM 2227 O O . VAL A 1 288 ? 18.003 4.606 -9.382 1.00 91.75 288 VAL A O 1
ATOM 2230 N N . SER A 1 289 ? 17.728 4.074 -11.543 1.00 92.75 289 SER A N 1
ATOM 2231 C CA . SER A 1 289 ? 19.004 4.582 -12.045 1.00 92.75 289 SER A CA 1
ATOM 2232 C C . SER A 1 289 ? 18.844 5.889 -12.819 1.00 92.75 289 SER A C 1
ATOM 2234 O O . SER A 1 289 ? 18.231 5.959 -13.884 1.00 92.75 289 SER A O 1
ATOM 2236 N N . ALA A 1 290 ? 19.508 6.940 -12.333 1.00 93.00 290 ALA A N 1
ATOM 2237 C CA . ALA A 1 290 ? 19.578 8.220 -13.034 1.00 93.00 290 ALA A CA 1
ATOM 2238 C C . ALA A 1 290 ? 20.368 8.139 -14.350 1.00 93.00 290 ALA A C 1
ATOM 2240 O O . ALA A 1 290 ? 20.206 8.993 -15.219 1.00 93.00 290 ALA A O 1
ATOM 2241 N N . GLY A 1 291 ? 21.303 7.193 -14.475 1.00 92.69 291 GLY A N 1
ATOM 2242 C CA . GLY A 1 291 ? 22.094 6.953 -15.678 1.00 92.69 291 GLY A CA 1
ATOM 2243 C C . GLY A 1 291 ? 21.261 6.366 -16.811 1.00 92.69 291 GLY A C 1
ATOM 2244 O O . GLY A 1 291 ? 21.402 6.806 -17.955 1.00 92.69 291 GLY A O 1
ATOM 2245 N N . MET A 1 292 ? 20.349 5.448 -16.486 1.00 92.25 292 MET A N 1
ATOM 2246 C CA . MET A 1 292 ? 19.432 4.836 -17.447 1.00 92.25 292 MET A CA 1
ATOM 2247 C C . MET A 1 292 ? 18.534 5.877 -18.125 1.00 92.25 292 MET A C 1
ATOM 2249 O O . MET A 1 292 ? 18.344 5.831 -19.339 1.00 92.25 292 MET A O 1
ATOM 2253 N N . THR A 1 293 ? 18.100 6.905 -17.392 1.00 93.31 293 THR A N 1
ATOM 2254 C CA . THR A 1 293 ? 17.135 7.899 -17.887 1.00 93.31 293 THR A CA 1
ATOM 2255 C C . THR A 1 293 ? 17.745 9.060 -18.691 1.00 93.31 293 THR A C 1
ATOM 2257 O O . THR A 1 293 ? 17.095 10.086 -18.908 1.00 93.31 293 THR A O 1
ATOM 2260 N N . ARG A 1 294 ? 19.017 8.975 -19.106 1.00 91.75 294 ARG A N 1
ATOM 2261 C CA . ARG A 1 294 ? 19.720 10.070 -19.819 1.00 91.75 294 ARG A CA 1
ATOM 2262 C C . ARG A 1 294 ? 19.619 10.002 -21.339 1.00 91.75 294 ARG A C 1
ATOM 2264 O O . ARG A 1 294 ? 20.131 10.894 -22.012 1.00 91.75 294 ARG A O 1
ATOM 2271 N N . SER A 1 295 ? 19.008 8.954 -21.881 1.00 90.81 295 SER A N 1
ATOM 2272 C CA . SER A 1 295 ? 18.858 8.776 -23.326 1.00 90.81 295 SER A CA 1
ATOM 2273 C C . SER A 1 295 ? 18.008 9.884 -23.960 1.00 90.81 295 SER A C 1
ATOM 2275 O O . SER A 1 295 ? 17.186 10.517 -23.292 1.00 90.81 295 SER A O 1
ATOM 2277 N N . SER A 1 296 ? 18.159 10.076 -25.273 1.00 91.19 296 SER A N 1
ATOM 2278 C CA . SER A 1 296 ? 17.280 10.961 -26.044 1.00 91.19 296 SER A CA 1
ATOM 2279 C C . SER A 1 296 ? 15.829 10.491 -26.007 1.00 91.19 296 SER A C 1
ATOM 2281 O O . SER A 1 296 ? 14.953 11.320 -25.820 1.00 91.19 296 SER A O 1
ATOM 2283 N N . TYR A 1 297 ? 15.559 9.181 -26.044 1.00 92.81 297 TYR A N 1
ATOM 2284 C CA . TYR A 1 297 ? 14.186 8.670 -25.969 1.00 92.81 297 TYR A CA 1
ATOM 2285 C C . TYR A 1 297 ? 13.448 9.132 -24.710 1.00 92.81 297 TYR A C 1
ATOM 2287 O O . TYR A 1 297 ? 12.288 9.527 -24.778 1.00 92.81 297 TYR A O 1
ATOM 2295 N N . ILE A 1 298 ? 14.131 9.173 -23.565 1.00 94.62 298 ILE A N 1
ATOM 2296 C CA . ILE A 1 298 ? 13.552 9.716 -22.336 1.00 94.62 298 ILE A CA 1
ATOM 2297 C C . ILE A 1 298 ? 13.316 11.230 -22.438 1.00 94.62 298 ILE A C 1
ATOM 2299 O O . ILE A 1 298 ? 12.371 11.751 -21.848 1.00 94.62 298 ILE A O 1
ATOM 2303 N N . GLN A 1 299 ? 14.179 11.976 -23.127 1.00 91.56 299 GLN A N 1
ATOM 2304 C CA . GLN A 1 299 ? 13.983 13.419 -23.314 1.00 91.56 299 GLN A CA 1
ATOM 2305 C C . GLN A 1 299 ? 12.853 13.736 -24.296 1.00 91.56 299 GLN A C 1
ATOM 2307 O O . GLN A 1 299 ? 12.114 14.689 -24.068 1.00 91.56 299 GLN A O 1
ATOM 2312 N N . ASP A 1 300 ? 12.704 12.919 -25.334 1.00 94.31 300 ASP A N 1
ATOM 2313 C CA . ASP A 1 300 ? 11.825 13.189 -26.469 1.00 94.31 300 ASP A CA 1
ATOM 2314 C C . ASP A 1 300 ? 10.408 12.628 -26.265 1.00 94.31 300 ASP A C 1
ATOM 2316 O O . ASP A 1 300 ? 9.454 13.139 -26.853 1.00 94.31 300 ASP A O 1
ATOM 2320 N N . HIS A 1 301 ? 10.251 11.590 -25.433 1.00 95.69 301 HIS A N 1
ATOM 2321 C CA . HIS A 1 301 ? 8.997 10.834 -25.327 1.00 95.69 301 HIS A CA 1
ATOM 2322 C C . HIS A 1 301 ? 8.367 10.789 -23.926 1.00 95.69 301 HIS A C 1
ATOM 2324 O O . HIS A 1 301 ? 7.259 10.273 -23.799 1.00 95.69 301 HIS A O 1
ATOM 2330 N N . TYR A 1 302 ? 9.021 11.310 -22.881 1.00 96.69 302 TYR A N 1
ATOM 2331 C CA . TYR A 1 302 ? 8.516 11.241 -21.500 1.00 96.69 302 TYR A CA 1
ATOM 2332 C C . TYR A 1 302 ? 8.267 12.633 -20.912 1.00 96.69 302 TYR A C 1
ATOM 2334 O O . TYR A 1 302 ? 9.039 13.571 -21.124 1.00 96.69 302 TYR A O 1
ATOM 2342 N N . GLU A 1 303 ? 7.208 12.748 -20.113 1.00 95.06 303 GLU A N 1
ATOM 2343 C CA . GLU A 1 303 ? 6.912 13.925 -19.301 1.00 95.06 303 GLU A CA 1
ATOM 2344 C C . GLU A 1 303 ? 7.970 14.107 -18.200 1.00 95.06 303 GLU A C 1
ATOM 2346 O O . GLU A 1 303 ? 8.588 13.153 -17.718 1.00 95.06 303 GLU A O 1
ATOM 2351 N N . LYS A 1 304 ? 8.212 15.366 -17.814 1.00 91.25 304 LYS A N 1
ATOM 2352 C CA . LYS A 1 304 ? 9.190 15.739 -16.783 1.00 91.25 304 LYS A CA 1
ATOM 2353 C C . LYS A 1 304 ? 8.485 16.330 -15.554 1.00 91.25 304 LYS A C 1
ATOM 2355 O O . LYS A 1 304 ? 7.504 17.054 -15.733 1.00 91.25 304 LYS A O 1
ATOM 2360 N N . PRO A 1 305 ? 9.033 16.140 -14.339 1.00 89.56 305 PRO A N 1
ATOM 2361 C CA . PRO A 1 305 ? 10.241 15.366 -14.020 1.00 89.56 305 PRO A CA 1
ATOM 2362 C C . PRO A 1 305 ? 10.001 13.847 -14.043 1.00 89.56 305 PRO A C 1
ATOM 2364 O O . PRO A 1 305 ? 8.886 13.391 -13.818 1.00 89.56 305 PRO A O 1
ATOM 2367 N N . LEU A 1 306 ? 11.064 13.070 -14.283 1.00 90.06 306 LEU A N 1
ATOM 2368 C CA . LEU A 1 306 ? 11.045 11.625 -14.020 1.00 90.06 306 LEU A CA 1
ATOM 2369 C C . LEU A 1 306 ? 11.219 11.366 -12.528 1.00 90.06 306 LEU A C 1
ATOM 2371 O O . LEU A 1 306 ? 11.894 12.136 -11.838 1.00 90.06 306 LEU A O 1
ATOM 2375 N N . LEU A 1 307 ? 10.661 10.255 -12.060 1.00 92.00 307 LEU A N 1
ATOM 2376 C CA . LEU A 1 307 ? 10.850 9.794 -10.692 1.00 92.00 307 LEU A CA 1
ATOM 2377 C C . LEU A 1 307 ? 12.063 8.863 -10.657 1.00 92.00 307 LEU A C 1
ATOM 2379 O O . LEU A 1 307 ? 12.072 7.826 -11.318 1.00 92.00 307 LEU A O 1
ATOM 2383 N N . ILE A 1 308 ? 13.103 9.270 -9.928 1.00 91.69 308 ILE A N 1
ATOM 2384 C CA . ILE A 1 308 ? 14.343 8.501 -9.800 1.00 91.69 308 ILE A CA 1
ATOM 2385 C C . ILE A 1 308 ? 14.468 7.966 -8.382 1.00 91.69 308 ILE A C 1
ATOM 2387 O O . ILE A 1 308 ? 14.520 8.748 -7.432 1.00 91.69 308 ILE A O 1
ATOM 2391 N N . GLY A 1 309 ? 14.538 6.644 -8.255 1.00 87.19 309 GLY A N 1
ATOM 2392 C CA . GLY A 1 309 ? 14.639 5.942 -6.980 1.00 87.19 309 GLY A CA 1
ATOM 2393 C C . GLY A 1 309 ? 13.816 4.649 -6.950 1.00 87.19 309 GLY A C 1
ATOM 2394 O O . GLY A 1 309 ? 13.376 4.167 -7.997 1.00 87.19 309 GLY A O 1
ATOM 2395 N N . PRO A 1 310 ? 13.636 4.055 -5.762 1.00 83.75 310 PRO A N 1
ATOM 2396 C CA . PRO A 1 310 ? 12.941 2.780 -5.613 1.00 83.75 310 PRO A CA 1
ATOM 2397 C C . PRO A 1 310 ? 11.484 2.886 -6.083 1.00 83.75 310 PRO A C 1
ATOM 2399 O O . PRO A 1 310 ? 10.747 3.790 -5.688 1.00 83.75 310 PRO A O 1
ATOM 2402 N N . MET A 1 311 ? 11.074 1.992 -6.987 1.00 84.44 311 MET A N 1
ATOM 2403 C CA . MET A 1 311 ? 9.759 2.067 -7.640 1.00 84.44 311 MET A CA 1
ATOM 2404 C C . MET A 1 311 ? 8.605 1.908 -6.650 1.00 84.44 311 MET A C 1
ATOM 2406 O O . MET A 1 311 ? 7.581 2.576 -6.772 1.00 84.44 311 MET A O 1
ATOM 2410 N N . ASP A 1 312 ? 8.789 1.028 -5.676 1.00 76.94 312 ASP A N 1
ATOM 2411 C CA . ASP A 1 312 ? 7.878 0.755 -4.577 1.00 76.94 312 ASP A CA 1
ATOM 2412 C C . ASP A 1 312 ? 7.583 2.022 -3.756 1.00 76.94 312 ASP A C 1
ATOM 2414 O O . ASP A 1 312 ? 6.418 2.298 -3.471 1.00 76.94 312 ASP A O 1
ATOM 2418 N N . GLU A 1 313 ? 8.584 2.870 -3.500 1.00 79.12 313 GLU A N 1
ATOM 2419 C CA . GLU A 1 313 ? 8.379 4.141 -2.794 1.00 79.12 313 GLU A CA 1
ATOM 2420 C C . GLU A 1 313 ? 7.469 5.107 -3.568 1.00 79.12 313 GLU A C 1
ATOM 2422 O O . GLU A 1 313 ? 6.566 5.717 -2.993 1.00 79.12 313 GLU A O 1
ATOM 2427 N N . PHE A 1 314 ? 7.657 5.226 -4.884 1.00 79.56 314 PHE A N 1
ATOM 2428 C CA . PHE A 1 314 ? 6.883 6.162 -5.705 1.00 79.56 314 PHE A CA 1
ATOM 2429 C C . PHE A 1 314 ? 5.472 5.673 -6.034 1.00 79.56 314 PHE A C 1
ATOM 2431 O O . PHE A 1 314 ? 4.540 6.481 -6.064 1.00 79.56 314 PHE A O 1
ATOM 2438 N N . ILE A 1 315 ? 5.298 4.368 -6.265 1.00 74.50 315 ILE A N 1
ATOM 2439 C CA . ILE A 1 315 ? 3.974 3.769 -6.489 1.00 74.50 315 ILE A CA 1
ATOM 2440 C C . ILE A 1 315 ? 3.115 3.911 -5.229 1.00 74.50 315 ILE A C 1
ATOM 2442 O O . ILE A 1 315 ? 1.915 4.138 -5.330 1.00 74.50 315 ILE A O 1
ATOM 2446 N N . MET A 1 316 ? 3.722 3.821 -4.043 1.00 70.44 316 MET A N 1
ATOM 2447 C CA . MET A 1 316 ? 2.992 3.946 -2.780 1.00 70.44 316 MET A CA 1
ATOM 2448 C C . MET A 1 316 ? 2.781 5.390 -2.322 1.00 70.44 316 MET A C 1
ATOM 2450 O O . MET A 1 316 ? 1.832 5.653 -1.594 1.00 70.44 316 MET A O 1
ATOM 2454 N N . ALA A 1 317 ? 3.629 6.334 -2.738 1.00 63.91 317 ALA A N 1
ATOM 2455 C CA . ALA A 1 317 ? 3.446 7.759 -2.446 1.00 63.91 317 ALA A CA 1
ATOM 2456 C C . ALA A 1 317 ? 2.424 8.449 -3.369 1.00 63.91 317 ALA A C 1
ATOM 2458 O O . ALA A 1 317 ? 2.068 9.608 -3.149 1.00 63.91 317 ALA A O 1
ATOM 2459 N N . SER A 1 318 ? 1.976 7.778 -4.433 1.00 50.34 318 SER A N 1
ATOM 2460 C CA . SER A 1 318 ? 0.965 8.321 -5.335 1.00 50.34 318 SER A CA 1
ATOM 2461 C C . SER A 1 318 ? -0.428 8.026 -4.782 1.00 50.34 318 SER A C 1
ATOM 2463 O O . SER A 1 318 ? -1.026 6.990 -5.064 1.00 50.34 318 SER A O 1
ATOM 2465 N N . SER A 1 319 ? -0.963 8.964 -3.993 1.00 39.41 319 SER A N 1
ATOM 2466 C CA . SER A 1 319 ? -2.367 8.927 -3.582 1.00 39.41 319 SER A CA 1
ATOM 2467 C C . SER A 1 319 ? -3.270 8.790 -4.824 1.00 39.41 319 SER A C 1
ATOM 2469 O O . SER A 1 319 ? -2.957 9.367 -5.877 1.00 39.41 319 SER A O 1
ATOM 2471 N N . PRO A 1 320 ? -4.410 8.077 -4.744 1.00 34.16 320 PRO A N 1
ATOM 2472 C CA . PRO A 1 320 ? -5.378 8.101 -5.825 1.00 34.16 320 PRO A CA 1
ATOM 2473 C C . PRO A 1 320 ? -5.811 9.551 -6.040 1.00 34.16 320 PRO A C 1
ATOM 2475 O O . PRO A 1 320 ? -6.288 10.210 -5.117 1.00 34.16 320 PRO A O 1
ATOM 2478 N N . ILE A 1 321 ? -5.621 10.052 -7.260 1.00 29.17 321 ILE A N 1
ATOM 2479 C CA . ILE A 1 321 ? -6.235 11.303 -7.695 1.00 29.17 321 ILE A CA 1
ATOM 2480 C C . ILE A 1 321 ? -7.748 11.070 -7.614 1.00 29.17 321 ILE A C 1
ATOM 2482 O O . ILE A 1 321 ? -8.300 10.335 -8.434 1.00 29.17 321 ILE A O 1
ATOM 2486 N N . SER A 1 322 ? -8.373 11.623 -6.573 1.00 26.64 322 SER A N 1
ATOM 2487 C CA . SER A 1 322 ? -9.827 11.704 -6.401 1.00 26.64 322 SER A CA 1
ATOM 2488 C C . SER A 1 322 ? -10.456 12.590 -7.464 1.00 26.64 322 SER A C 1
ATOM 2490 O O . SER A 1 322 ? -9.910 13.704 -7.652 1.00 26.64 322 SER A O 1
#

Mean predicted aligned error: 12.56 Å

Sequence (322 aa):
MKICLLVLRGDVEEASDAGYYHSFTVAESGDDVSRVAAITRYLEAKDIILLNSSCFTHTTDAREESRTVRILTKTHGLDPELLKGKQWVCLAMEMGLETMVFTPAQCTTSVSLDRKGLHEASADFNWVTEASLQSILKSIALDVLKASGSGFVRVETSLKAEAEIYMEGRLCTPRAFYGEKYTTYEDVVIEEEFPGGHMAFFDMLVTSKQMRSGQDHDRNQHLAGVYDGFAPRYHAARANTGLSRMQEDLSRDYDFSGTVLDLACGNGEFGAILHEHGVSAKISGIDVSAGMTRSSYIQDHYEKPLLIGPMDEFIMASSPIS

pLDDT: mean 74.72, std 20.79, range [24.34, 96.69]

Organism: NCBI:txid1220188

Secondary structure (DSSP, 8-state):
-EEEE-------TTSGGGTTHHHHHS---S-HHHHHHHHHHHHHTTT---S---S-S--SS--------EEEEE-TTS-HHHHTT-EEEEEEEEETTEEEEPPPEEESS---S-SSS-------EEE---HHHHHHHHHHHHHHHHHH--SEEEEEEEEEESSSEEEEEEEE------SSTT-SHHHHHHHHHSTTHHHHHHHHHHHHHHHHHTTTHHHHHHHHHHHHHHHHHHHHHHHTTSHHHHHHHHHHHS---EEEEEET-TTSHHHHHHHHTT--EEEEEEES-TTGGGSHHHHHHS-SSPEES-HHHHHHH-----

InterPro domains:
  IPR029063 S-adenosyl-L-methionine-dependent methyltransferase superfamily [G3DSA:3.40.50.150] (195-302)
  IPR029063 S-adenosyl-L-methionine-dependent methyltransferase superfamily [SSF53335] (217-292)

Solvent-accessible surface area (backbone atoms only — not comparable to full-atom values): 18600 Å² total; per-residue (Å²): 126,48,78,48,79,70,80,79,87,64,91,59,84,83,61,63,86,61,70,63,68,65,52,72,76,65,51,86,60,95,44,47,66,64,50,37,51,51,55,41,54,54,33,41,76,66,72,33,48,59,64,71,75,54,86,77,82,77,95,68,100,68,83,84,77,71,78,64,52,73,48,80,42,73,57,83,93,58,67,65,80,84,41,58,94,46,42,32,40,28,45,26,32,40,41,46,89,46,72,49,68,49,85,35,29,31,55,70,63,91,70,66,89,83,65,101,60,91,67,78,70,60,56,61,55,44,76,58,80,53,66,72,58,40,53,51,52,43,50,48,28,50,53,48,39,68,73,62,71,30,54,54,39,25,26,40,34,34,64,43,79,74,99,60,65,31,35,40,31,33,60,46,61,68,68,53,71,64,75,62,83,53,32,24,63,50,36,42,47,34,52,77,72,36,82,73,18,66,64,44,50,52,54,37,47,56,49,14,48,39,64,72,68,47,71,49,49,66,58,50,52,50,52,19,50,53,41,36,71,40,34,90,49,42,69,68,55,39,76,74,67,54,53,62,57,54,51,54,48,48,58,70,78,42,90,59,59,48,49,31,40,33,44,66,36,44,48,16,59,65,43,40,52,35,49,76,74,66,42,66,51,48,29,42,40,29,24,51,23,73,49,21,50,66,36,65,38,30,68,77,40,38,51,81,82,63,49,71,34,64,62,68,62,55,64,47,67,54,69,82,86,125